Protein AF-0000000084805169 (afdb_homodimer)

Organism: Rhodopseudomonas palustris (strain HaA2) (NCBI:txid316058)

Radius of gyration: 18.38 Å; Cα contacts (8 Å, |Δi|>4): 508; chains: 2; bounding box: 45×50×47 Å

Sequence (270 aa):
MLTRVFPFLDPGMITHEFSERLNSLARDCALLEHDLSFVESRLWTAPTLDLYVPLLTPLGLHLVGQVTHHPLLGSRKIVTSQLWWADPEGRWARTLSRFYLLGRPADPDGREHITSTSLFTYDDRDLDGWPGDYDMLTRVFPFLDPGMITHEFSERLNSLARDCALLEHDLSFVESRLWTAPTLDLYVPLLTPLGLHLVGQVTHHPLLGSRKIVTSQLWWADPEGRWARTLSRFYLLGRPADPDGREHITSTSLFTYDDRDLDGWPGDYD

Structure (mmCIF, N/CA/C/O backbone):
data_AF-0000000084805169-model_v1
#
loop_
_entity.id
_entity.type
_entity.pdbx_description
1 polymer 'Nuclear transport factor 2 family protein'
#
loop_
_atom_site.group_PDB
_atom_site.id
_atom_site.type_symbol
_atom_site.label_atom_id
_atom_site.label_alt_id
_atom_site.label_comp_id
_atom_site.label_asym_id
_atom_site.label_entity_id
_atom_site.label_seq_id
_atom_site.pdbx_PDB_ins_code
_atom_site.Cartn_x
_atom_site.Cartn_y
_atom_site.Cartn_z
_atom_site.occupancy
_atom_site.B_iso_or_equiv
_atom_site.auth_seq_id
_atom_site.auth_comp_id
_atom_site.auth_asym_id
_atom_site.auth_atom_id
_atom_site.pdbx_PDB_model_num
ATOM 1 N N . MET A 1 1 ? -11.117 17.625 2.963 1 90.06 1 MET A N 1
ATOM 2 C CA . MET A 1 1 ? -10.312 16.703 3.76 1 90.06 1 MET A CA 1
ATOM 3 C C . MET A 1 1 ? -10.039 15.422 2.99 1 90.06 1 MET A C 1
ATOM 5 O O . MET A 1 1 ? -10.891 14.945 2.244 1 90.06 1 MET A O 1
ATOM 9 N N . LEU A 1 2 ? -8.898 14.914 3.119 1 92.94 2 LEU A N 1
ATOM 10 C CA . LEU A 1 2 ? -8.484 13.734 2.379 1 92.94 2 LEU A CA 1
ATOM 11 C C . LEU A 1 2 ? -9.438 12.57 2.623 1 92.94 2 LEU A C 1
ATOM 13 O O . LEU A 1 2 ? -9.789 11.844 1.691 1 92.94 2 LEU A O 1
ATOM 17 N N . THR A 1 3 ? -9.945 12.422 3.861 1 94.12 3 THR A N 1
ATOM 18 C CA . THR A 1 3 ? -10.75 11.266 4.223 1 94.12 3 THR A CA 1
ATOM 19 C C . THR A 1 3 ? -12.133 11.352 3.594 1 94.12 3 THR A C 1
ATOM 21 O O . THR A 1 3 ? -12.852 10.352 3.51 1 94.12 3 THR A O 1
ATOM 24 N N . ARG A 1 4 ? -12.562 12.5 3.223 1 91 4 ARG A N 1
ATOM 25 C CA . ARG A 1 4 ? -13.852 12.656 2.547 1 91 4 ARG A CA 1
ATOM 26 C C . ARG A 1 4 ? -13.781 12.125 1.117 1 91 4 ARG A C 1
ATOM 28 O O . ARG A 1 4 ? -14.742 11.531 0.621 1 91 4 ARG A O 1
ATOM 35 N N . VAL A 1 5 ? -12.633 12.336 0.467 1 88.44 5 VAL A N 1
ATOM 36 C CA . VAL A 1 5 ? -12.43 11.875 -0.902 1 88.44 5 VAL A CA 1
ATOM 37 C C . VAL A 1 5 ? -12.016 10.406 -0.895 1 88.44 5 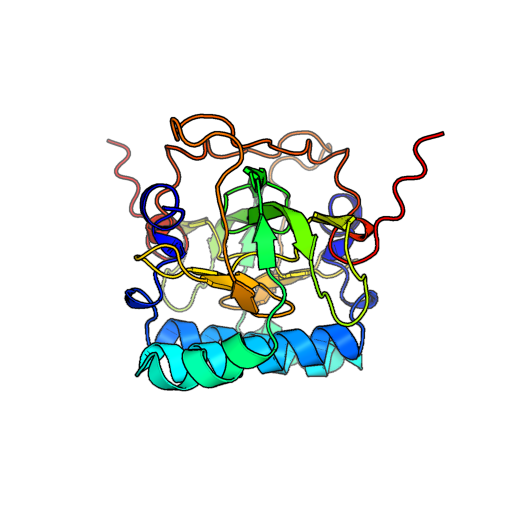VAL A C 1
ATOM 39 O O . VAL A 1 5 ? -12.438 9.625 -1.755 1 88.44 5 VAL A O 1
ATOM 42 N N . PHE A 1 6 ? -11.195 10.117 0.123 1 91.81 6 PHE A N 1
ATOM 43 C CA . PHE A 1 6 ? -10.656 8.773 0.264 1 91.81 6 PHE A CA 1
ATOM 44 C C . PHE A 1 6 ? -10.992 8.195 1.638 1 91.81 6 PHE A C 1
ATOM 46 O O . PHE A 1 6 ? -10.141 8.188 2.533 1 91.81 6 PHE A O 1
ATOM 53 N N . PRO A 1 7 ? -12.109 7.625 1.744 1 91.25 7 PRO A N 1
ATOM 54 C CA . PRO A 1 7 ? -12.562 7.188 3.066 1 91.25 7 PRO A CA 1
ATOM 55 C C . PRO A 1 7 ? -11.664 6.109 3.67 1 91.25 7 PRO A C 1
ATOM 57 O O . PRO A 1 7 ? -11.586 5.984 4.895 1 91.25 7 PRO A O 1
ATOM 60 N N . PHE A 1 8 ? -10.93 5.375 2.879 1 91.69 8 PHE A N 1
ATOM 61 C CA . PHE A 1 8 ? -10.094 4.293 3.385 1 91.69 8 PHE A CA 1
ATOM 62 C C . PHE A 1 8 ? -8.93 4.848 4.207 1 91.69 8 PHE A C 1
ATOM 64 O O . PHE A 1 8 ? -8.266 4.102 4.926 1 91.69 8 PHE A O 1
ATOM 71 N N . LEU A 1 9 ? -8.711 6.113 4.164 1 96.56 9 LEU A N 1
ATOM 72 C CA . LEU A 1 9 ? -7.621 6.727 4.918 1 96.56 9 LEU A CA 1
ATOM 73 C C . LEU A 1 9 ? -8.023 6.965 6.367 1 96.56 9 LEU A C 1
ATOM 75 O O . LEU A 1 9 ? -7.18 7.262 7.211 1 96.56 9 LEU A O 1
ATOM 79 N N . ASP A 1 10 ? -9.312 6.855 6.652 1 95.69 10 ASP A N 1
ATOM 80 C CA . ASP A 1 10 ? -9.812 7.121 7.996 1 95.69 10 ASP A CA 1
ATOM 81 C C . ASP A 1 10 ? -9.344 6.047 8.977 1 95.69 10 ASP A C 1
ATOM 83 O O . ASP A 1 10 ? -9.719 4.879 8.852 1 95.69 10 ASP A O 1
ATOM 87 N N . PRO A 1 11 ? -8.508 6.48 10.047 1 97.5 11 PRO A N 1
ATOM 88 C CA . PRO A 1 11 ? -8.055 5.473 11.008 1 97.5 11 PRO A CA 1
ATOM 89 C C . PRO A 1 11 ? -9.211 4.797 11.734 1 97.5 11 PRO A C 1
ATOM 91 O O . PRO A 1 11 ? -9.047 3.711 12.297 1 97.5 11 PRO A O 1
ATOM 94 N N . GLY A 1 12 ? -10.273 5.43 11.727 1 96.38 12 GLY A N 1
ATOM 95 C CA . GLY A 1 12 ? -11.445 4.844 12.359 1 96.38 12 GLY A CA 1
ATOM 96 C C . GLY A 1 12 ? -11.898 3.561 11.688 1 96.38 12 GLY A C 1
ATOM 97 O O . GLY A 1 12 ? -12.695 2.809 12.258 1 96.38 12 GLY A O 1
ATOM 98 N N . MET A 1 13 ? -11.43 3.275 10.555 1 94.38 13 MET A N 1
ATOM 99 C CA . MET A 1 13 ? -11.828 2.094 9.797 1 94.38 13 MET A CA 1
ATOM 100 C C . MET A 1 13 ? -10.883 0.928 10.07 1 94.38 13 MET A C 1
ATOM 102 O O . MET A 1 13 ? -11.086 -0.175 9.555 1 94.38 13 MET A O 1
ATOM 106 N N . ILE A 1 14 ? -9.828 1.151 10.844 1 96.06 14 ILE A N 1
ATOM 107 C CA . ILE A 1 14 ? -8.867 0.09 11.117 1 96.06 14 ILE A CA 1
ATOM 108 C C . ILE A 1 14 ? -9.531 -1.018 11.93 1 96.06 14 ILE A C 1
ATOM 110 O O . ILE A 1 14 ? -10.117 -0.757 12.977 1 96.06 14 ILE A O 1
ATOM 114 N N . THR A 1 15 ? -9.477 -2.24 11.367 1 95.06 15 THR A N 1
ATOM 115 C CA . THR A 1 15 ? -9.93 -3.422 12.094 1 95.06 15 THR A CA 1
ATOM 116 C C . THR A 1 15 ? -8.742 -4.199 12.648 1 95.06 15 THR A C 1
ATOM 118 O O . THR A 1 15 ? -7.609 -4.02 12.203 1 95.06 15 THR A O 1
ATOM 121 N N . HIS A 1 16 ? -9.039 -5.082 13.625 1 96.81 16 HIS A N 1
ATOM 122 C CA . HIS A 1 16 ? -7.992 -5.941 14.172 1 96.81 16 HIS A CA 1
ATOM 123 C C . HIS A 1 16 ? -7.406 -6.848 13.094 1 96.81 16 HIS A C 1
ATOM 125 O O . HIS A 1 16 ? -6.191 -7.039 13.039 1 96.81 16 HIS A O 1
ATOM 131 N N . GLU A 1 17 ? -8.219 -7.324 12.258 1 94.44 17 GLU A N 1
ATOM 132 C CA . GLU A 1 17 ? -7.773 -8.172 11.156 1 94.44 17 GLU A CA 1
ATOM 133 C C . GLU A 1 17 ? -6.805 -7.434 10.242 1 94.44 17 GLU A C 1
ATOM 135 O O . GLU A 1 17 ? -5.805 -8 9.797 1 94.44 17 GLU A O 1
ATOM 140 N N . PHE A 1 18 ? -7.152 -6.191 10.008 1 95.25 18 PHE A N 1
ATOM 141 C CA . PHE A 1 18 ? -6.285 -5.387 9.156 1 95.25 18 PHE A CA 1
ATOM 142 C C . PHE A 1 18 ? -4.914 -5.203 9.805 1 95.25 18 PHE A C 1
ATOM 144 O O . PHE A 1 18 ? -3.889 -5.363 9.141 1 95.25 18 PHE A O 1
ATOM 151 N N . SER A 1 19 ? -4.875 -4.867 11.078 1 96.75 19 SER A N 1
ATOM 152 C CA . SER A 1 19 ? -3.623 -4.711 11.805 1 96.75 19 SER A CA 1
ATOM 153 C C . SER A 1 19 ? -2.793 -5.988 11.766 1 96.75 19 SER A C 1
ATOM 155 O O . SER A 1 19 ? -1.572 -5.938 11.594 1 96.75 19 SER A O 1
ATOM 157 N N . GLU A 1 20 ? -3.459 -7.102 11.859 1 97.44 20 GLU A N 1
ATOM 158 C CA . GLU A 1 20 ? -2.764 -8.383 11.828 1 97.44 20 GLU A CA 1
ATOM 159 C C . GLU A 1 20 ? -2.184 -8.656 10.438 1 97.44 20 GLU A C 1
ATOM 161 O O . GLU A 1 20 ? -1.08 -9.195 10.32 1 97.44 20 GLU A O 1
ATOM 166 N N . ARG A 1 21 ? -2.936 -8.32 9.453 1 97.12 21 ARG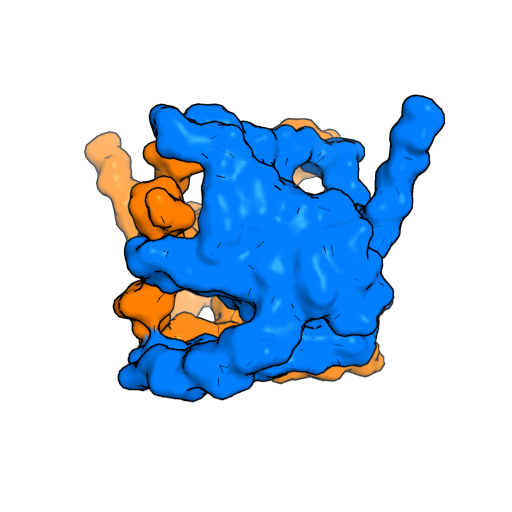 A N 1
ATOM 167 C CA . ARG A 1 21 ? -2.447 -8.508 8.094 1 97.12 21 ARG A CA 1
ATOM 168 C C . ARG A 1 21 ? -1.206 -7.656 7.836 1 97.12 21 ARG A C 1
ATOM 170 O O . ARG A 1 21 ? -0.256 -8.117 7.199 1 97.12 21 ARG A O 1
ATOM 177 N N . LEU A 1 22 ? -1.277 -6.422 8.266 1 98 22 LEU A N 1
ATOM 178 C CA . LEU A 1 22 ? -0.138 -5.531 8.07 1 98 22 LEU A CA 1
ATOM 179 C C . LEU A 1 22 ? 1.079 -6.031 8.844 1 98 22 LEU A C 1
ATOM 181 O O . LEU A 1 22 ? 2.207 -5.961 8.344 1 98 22 LEU A O 1
ATOM 185 N N . ASN A 1 23 ? 0.892 -6.523 10 1 98.44 23 ASN A N 1
ATOM 186 C CA . ASN A 1 23 ? 1.972 -7.121 10.781 1 98.44 23 ASN A CA 1
ATOM 187 C C . ASN A 1 23 ? 2.566 -8.336 10.078 1 98.44 23 ASN A C 1
ATOM 189 O O . ASN A 1 23 ? 3.787 -8.5 10.031 1 98.44 23 ASN A O 1
ATOM 193 N N . SER A 1 24 ? 1.692 -9.172 9.617 1 98.19 24 SER A N 1
ATOM 194 C CA . SER A 1 24 ? 2.133 -10.352 8.875 1 98.19 24 SER A CA 1
ATOM 195 C C . SER A 1 24 ? 2.928 -9.969 7.633 1 98.19 24 SER A C 1
ATOM 197 O O . SER A 1 24 ? 3.943 -10.586 7.32 1 98.19 24 SER A O 1
ATOM 199 N N . LEU A 1 25 ? 2.439 -8.93 6.973 1 98.56 25 LEU A N 1
ATOM 200 C CA . LEU A 1 25 ? 3.137 -8.438 5.793 1 98.56 25 LEU A CA 1
ATOM 201 C C . LEU A 1 25 ? 4.535 -7.941 6.156 1 98.56 25 LEU A C 1
ATOM 203 O O . LEU A 1 25 ? 5.5 -8.234 5.449 1 98.56 25 LEU A O 1
ATOM 207 N N . ALA A 1 26 ? 4.617 -7.199 7.227 1 98.62 26 ALA A N 1
ATOM 208 C CA . ALA A 1 26 ? 5.906 -6.676 7.668 1 98.62 26 ALA A CA 1
ATOM 209 C C . ALA A 1 26 ? 6.871 -7.809 8.008 1 98.62 26 ALA A C 1
ATOM 211 O O . ALA A 1 26 ? 8.062 -7.738 7.684 1 98.62 26 ALA A O 1
ATOM 212 N N . ARG A 1 27 ? 6.379 -8.836 8.641 1 97.94 27 ARG A N 1
ATOM 213 C CA . ARG A 1 27 ? 7.211 -9.992 8.969 1 97.94 27 ARG A CA 1
ATOM 214 C C . ARG A 1 27 ? 7.719 -10.68 7.707 1 97.94 27 ARG A C 1
ATOM 216 O O . ARG A 1 27 ? 8.898 -11.016 7.609 1 97.94 27 ARG A O 1
ATOM 223 N N . ASP A 1 28 ? 6.84 -10.898 6.809 1 98.44 28 ASP A N 1
ATOM 224 C CA . ASP A 1 28 ? 7.238 -11.555 5.566 1 98.44 28 ASP A CA 1
ATOM 225 C C . ASP A 1 28 ? 8.227 -10.695 4.785 1 98.44 28 ASP A C 1
ATOM 227 O O . ASP A 1 28 ? 9.117 -11.219 4.113 1 98.44 28 ASP A O 1
ATOM 231 N N . CYS A 1 29 ? 8.102 -9.367 4.836 1 98.38 29 CYS A N 1
ATOM 232 C CA . CYS A 1 29 ? 9.055 -8.469 4.188 1 98.38 29 CYS A CA 1
ATOM 233 C C . CYS A 1 29 ? 10.453 -8.648 4.758 1 98.38 29 CYS A C 1
ATOM 235 O O . CYS A 1 29 ? 11.43 -8.734 4.008 1 98.38 29 CYS A O 1
ATOM 237 N N . ALA A 1 30 ? 10.484 -8.711 6.055 1 97.75 30 ALA A N 1
ATOM 238 C CA . ALA A 1 30 ? 11.773 -8.898 6.715 1 97.75 30 ALA A CA 1
ATOM 239 C C . ALA A 1 30 ? 12.422 -10.211 6.297 1 97.75 30 ALA A C 1
ATOM 241 O O . ALA A 1 30 ? 13.641 -10.281 6.105 1 97.75 30 ALA A O 1
ATOM 242 N N . LEU A 1 31 ? 11.641 -11.234 6.125 1 97.81 31 LEU A N 1
ATOM 243 C CA . LEU A 1 31 ? 12.156 -12.523 5.688 1 97.81 31 LEU A CA 1
ATOM 244 C C . LEU A 1 31 ? 12.609 -12.469 4.234 1 97.81 31 LEU A C 1
ATOM 246 O O . LEU A 1 31 ? 13.688 -12.961 3.895 1 97.81 31 LEU A O 1
ATOM 250 N N . LEU A 1 32 ? 11.781 -11.828 3.385 1 98.12 32 LEU A N 1
ATOM 251 C CA . LEU A 1 32 ? 12.062 -11.742 1.955 1 98.12 32 LEU A CA 1
ATOM 252 C C . LEU A 1 32 ? 13.352 -10.961 1.699 1 98.12 32 LEU A C 1
ATOM 254 O O . LEU A 1 32 ? 14.039 -11.203 0.707 1 98.12 32 LEU A O 1
ATOM 258 N N . GLU A 1 33 ? 13.609 -9.984 2.611 1 95.5 33 GLU A N 1
ATOM 259 C CA . GLU A 1 33 ? 14.828 -9.195 2.512 1 95.5 33 GLU A CA 1
ATOM 260 C C . GLU A 1 33 ? 16.062 -10.086 2.479 1 95.5 33 GLU A C 1
ATOM 262 O O . GLU A 1 33 ? 17.062 -9.742 1.849 1 95.5 33 GLU A O 1
ATOM 267 N N . HIS A 1 34 ? 15.969 -11.328 3 1 94.31 34 HIS A N 1
ATOM 268 C CA . HIS A 1 34 ? 17.172 -12.148 3.176 1 94.31 34 HIS A CA 1
ATOM 269 C C . HIS A 1 34 ? 17.094 -13.422 2.34 1 94.31 34 HIS A C 1
ATOM 271 O O . HIS A 1 34 ? 18.109 -13.906 1.842 1 94.31 34 HIS A O 1
ATOM 277 N N . ASP A 1 35 ? 15.867 -13.93 2.32 1 92.06 35 ASP A N 1
ATOM 278 C CA . ASP A 1 35 ? 15.781 -15.18 1.571 1 92.06 35 ASP A CA 1
ATOM 279 C C . ASP A 1 35 ? 14.336 -15.508 1.209 1 92.06 35 ASP A C 1
ATOM 281 O O . ASP A 1 35 ? 13.406 -15.031 1.857 1 92.06 35 ASP A O 1
ATOM 285 N N . LEU A 1 36 ? 14.258 -16.406 0.18 1 94.69 36 LEU A N 1
ATOM 286 C CA . LEU A 1 36 ? 12.945 -16.766 -0.335 1 94.69 36 LEU A CA 1
ATOM 287 C C . LEU A 1 36 ? 12.555 -18.172 0.126 1 94.69 36 LEU A C 1
ATOM 289 O O . LEU A 1 36 ? 11.484 -18.672 -0.233 1 94.69 36 LEU A O 1
ATOM 293 N N . SER A 1 37 ? 13.297 -18.812 0.92 1 94.81 37 SER A N 1
ATOM 294 C CA . SER A 1 37 ? 13.109 -20.234 1.237 1 94.81 37 SER A CA 1
ATOM 295 C C . SER A 1 37 ? 11.789 -20.469 1.956 1 94.81 37 SER A C 1
ATOM 297 O O . SER A 1 37 ? 11.117 -21.469 1.722 1 94.81 37 SER A O 1
ATOM 299 N N . PHE A 1 38 ? 11.422 -19.469 2.785 1 97 38 PHE A N 1
ATOM 300 C CA . PHE A 1 38 ? 10.211 -19.672 3.576 1 97 38 PHE A CA 1
ATOM 301 C C . PHE A 1 38 ? 8.977 -19.656 2.688 1 97 38 PHE A C 1
ATOM 303 O O . PHE A 1 38 ? 7.906 -20.109 3.096 1 97 38 PHE A O 1
ATOM 310 N N . VAL A 1 39 ? 9.078 -19.109 1.509 1 98.06 39 VAL A N 1
ATOM 311 C CA . VAL A 1 39 ? 7.934 -18.906 0.623 1 98.06 39 VAL A CA 1
ATOM 312 C C . VAL A 1 39 ? 7.328 -20.266 0.25 1 98.06 39 VAL A C 1
ATOM 314 O O . VAL A 1 39 ? 6.105 -20.391 0.153 1 98.06 39 VAL A O 1
ATOM 317 N N . GLU A 1 40 ? 8.164 -21.25 0.086 1 96.62 40 GLU A N 1
ATOM 318 C CA . GLU A 1 40 ? 7.672 -22.578 -0.28 1 96.62 40 GLU A CA 1
ATOM 319 C C . GLU A 1 40 ? 6.66 -23.094 0.739 1 96.62 40 GLU A C 1
ATOM 321 O O . GLU A 1 40 ? 5.645 -23.688 0.369 1 96.62 40 GLU A O 1
ATOM 326 N N . SER A 1 41 ? 6.977 -22.906 1.989 1 96.62 41 SER A N 1
ATOM 327 C CA . SER A 1 41 ? 6.062 -23.328 3.041 1 96.62 41 SER A CA 1
ATOM 328 C C . SER A 1 41 ? 4.746 -22.562 2.973 1 96.62 41 SER A C 1
ATOM 330 O O . SER A 1 41 ? 3.678 -23.125 3.227 1 96.62 41 SER A O 1
ATOM 332 N N . ARG A 1 42 ? 4.781 -21.281 2.6 1 96.12 42 ARG A N 1
ATOM 333 C CA . ARG A 1 42 ? 3.578 -20.469 2.486 1 96.12 42 ARG A CA 1
ATOM 334 C C . ARG A 1 42 ? 2.734 -20.891 1.29 1 96.12 42 ARG A C 1
ATOM 336 O O . ARG A 1 42 ? 1.505 -20.828 1.333 1 96.12 42 ARG A O 1
ATOM 343 N N . LEU A 1 43 ? 3.398 -21.406 0.278 1 97.12 43 LEU A N 1
ATOM 344 C CA . LEU A 1 43 ? 2.723 -21.734 -0.972 1 97.12 43 LEU A CA 1
ATOM 345 C C . LEU A 1 43 ? 1.961 -23.047 -0.849 1 97.12 43 LEU A C 1
ATOM 347 O O . LEU A 1 43 ? 1.027 -23.297 -1.612 1 97.12 43 LEU A O 1
ATOM 351 N N . TRP A 1 44 ? 2.299 -23.828 0.143 1 94.88 44 TRP A N 1
ATOM 352 C CA . TRP A 1 44 ? 1.682 -25.141 0.325 1 94.88 44 TRP A CA 1
ATOM 353 C C . TRP A 1 44 ? 0.176 -25 0.526 1 94.88 44 TRP A C 1
ATOM 355 O O . TRP A 1 44 ? -0.595 -25.844 0.057 1 94.88 44 TRP A O 1
ATOM 365 N N . THR A 1 45 ? -0.281 -23.953 1.119 1 94.12 45 THR A N 1
ATOM 366 C CA . THR A 1 45 ? -1.705 -23.781 1.383 1 94.12 45 THR A CA 1
ATOM 367 C C . THR A 1 45 ? -2.254 -22.578 0.625 1 94.12 45 THR A C 1
ATOM 369 O O . THR A 1 45 ? -3.379 -22.141 0.875 1 94.12 45 THR A O 1
ATOM 372 N N . ALA A 1 46 ? -1.479 -22.031 -0.232 1 97.75 46 ALA A N 1
ATOM 373 C CA . ALA A 1 46 ? -1.889 -20.812 -0.933 1 97.75 46 ALA A CA 1
ATOM 374 C C . ALA A 1 46 ? -2.926 -21.125 -2.008 1 97.75 46 ALA A C 1
ATOM 376 O O . ALA A 1 46 ? -2.805 -22.109 -2.727 1 97.75 46 ALA A O 1
ATOM 377 N N . PRO A 1 47 ? -3.969 -20.344 -2.131 1 97.75 47 PRO A N 1
ATOM 378 C CA . PRO A 1 47 ? -4.883 -20.5 -3.268 1 97.75 47 PRO A CA 1
ATOM 379 C C . PRO A 1 47 ? -4.219 -20.172 -4.602 1 97.75 47 PRO A C 1
ATOM 381 O O . PRO A 1 47 ? -3.195 -19.484 -4.633 1 97.75 47 PRO A O 1
ATOM 384 N N . THR A 1 48 ? -4.785 -20.688 -5.676 1 98.25 48 THR A N 1
ATOM 385 C CA . THR A 1 48 ? -4.297 -20.406 -7.023 1 98.25 48 THR A CA 1
ATOM 386 C C . THR A 1 48 ? -5.137 -19.312 -7.684 1 98.25 48 THR A C 1
ATOM 388 O O . THR A 1 48 ? -6.367 -19.344 -7.617 1 98.25 48 THR A O 1
ATOM 391 N N . LEU A 1 49 ? -4.547 -18.344 -8.242 1 97.81 49 LEU A N 1
ATOM 392 C CA . LEU A 1 49 ? -5.215 -17.297 -9.008 1 97.81 49 LEU A CA 1
ATOM 393 C C . LEU A 1 49 ? -4.918 -17.438 -10.492 1 97.81 49 LEU A C 1
ATOM 395 O O . LEU A 1 49 ? -3.779 -17.25 -10.93 1 97.81 49 LEU A O 1
ATOM 399 N N . ASP A 1 50 ? -5.898 -17.75 -11.219 1 96.94 50 ASP A N 1
ATOM 400 C CA . ASP A 1 50 ? -5.773 -18 -12.648 1 96.94 50 ASP A CA 1
ATOM 401 C C . ASP A 1 50 ? -6.461 -16.922 -13.461 1 96.94 50 ASP A C 1
ATOM 403 O O . ASP A 1 50 ? -7.352 -16.219 -12.961 1 96.94 50 ASP A O 1
ATOM 407 N N . LEU A 1 51 ? -5.973 -16.672 -14.727 1 95.44 51 LEU A N 1
ATOM 408 C CA . LEU A 1 51 ? -6.543 -15.719 -15.672 1 95.44 51 LEU A CA 1
ATOM 409 C C . LEU A 1 51 ? -6.633 -14.32 -15.062 1 95.44 51 LEU A C 1
ATOM 411 O O . LEU A 1 51 ? -7.676 -13.672 -15.133 1 95.44 51 LEU A O 1
ATOM 415 N N . TYR A 1 52 ? -5.566 -13.953 -14.43 1 94.62 52 TYR A N 1
ATOM 416 C CA . TYR A 1 52 ? -5.57 -12.695 -13.688 1 94.62 52 TYR A CA 1
ATOM 417 C C . TYR A 1 52 ? -5.176 -11.531 -14.586 1 94.62 52 TYR A C 1
ATOM 419 O O . TYR A 1 52 ? -4.445 -11.711 -15.562 1 94.62 52 TYR A O 1
ATOM 427 N N . VAL A 1 53 ? -5.719 -10.312 -14.227 1 91.44 53 VAL A N 1
ATOM 428 C CA . VAL A 1 53 ? -5.328 -9.047 -14.828 1 91.44 53 VAL A CA 1
ATOM 429 C C . VAL A 1 53 ? -5.059 -8.016 -13.727 1 91.44 53 VAL A C 1
ATOM 431 O O . VAL A 1 53 ? -5.711 -8.023 -12.688 1 91.44 53 VAL A O 1
ATOM 434 N N . PRO A 1 54 ? -4.07 -7.105 -13.992 1 92.06 54 PRO A N 1
ATOM 435 C CA . PRO A 1 54 ? -3.836 -6.039 -13.008 1 92.06 54 PRO A CA 1
ATOM 436 C C . PRO A 1 54 ? -4.961 -5.012 -12.984 1 92.06 54 PRO A C 1
ATOM 438 O O . PRO A 1 54 ? -5.535 -4.684 -14.023 1 92.06 54 PRO A O 1
ATOM 441 N N . LEU A 1 55 ? -5.246 -4.57 -11.781 1 87.69 55 LEU A N 1
ATOM 442 C CA . LEU A 1 55 ? -6.215 -3.51 -11.531 1 87.69 55 LEU A CA 1
ATOM 443 C C . LEU A 1 55 ? -5.613 -2.426 -10.641 1 87.69 55 LEU A C 1
ATOM 445 O O . LEU A 1 55 ? -5.062 -2.723 -9.578 1 87.69 55 LEU A O 1
ATOM 449 N N . LEU A 1 56 ? -5.719 -1.213 -11.078 1 88.12 56 LEU A N 1
ATOM 450 C CA . LEU A 1 56 ? -5.223 -0.096 -10.281 1 88.12 56 LEU A CA 1
ATOM 451 C C . LEU A 1 56 ? -6.367 0.606 -9.555 1 88.12 56 LEU A C 1
ATOM 453 O O . LEU A 1 56 ? -7.375 0.954 -10.172 1 88.12 56 LEU A O 1
ATOM 457 N N . THR A 1 57 ? -6.172 0.762 -8.281 1 84.94 57 THR A N 1
ATOM 458 C CA . THR A 1 57 ? -7.074 1.545 -7.445 1 84.94 57 THR A CA 1
ATOM 459 C C . THR A 1 57 ? -6.293 2.51 -6.559 1 84.94 57 THR A C 1
ATOM 461 O O . THR A 1 57 ? -5.062 2.453 -6.504 1 84.94 57 THR A O 1
ATOM 464 N N . PRO A 1 58 ? -6.883 3.385 -5.859 1 87.25 58 PRO A N 1
ATOM 465 C CA . PRO A 1 58 ? -6.172 4.25 -4.918 1 87.25 58 PRO A CA 1
ATOM 466 C C . PRO A 1 58 ? -5.461 3.465 -3.818 1 87.25 58 PRO A C 1
ATOM 468 O O . PRO A 1 58 ? -4.512 3.967 -3.211 1 87.25 58 PRO A O 1
ATOM 471 N N . LEU A 1 59 ? -5.84 2.225 -3.633 1 90.94 59 LEU A N 1
ATOM 472 C CA . LEU A 1 59 ? -5.223 1.385 -2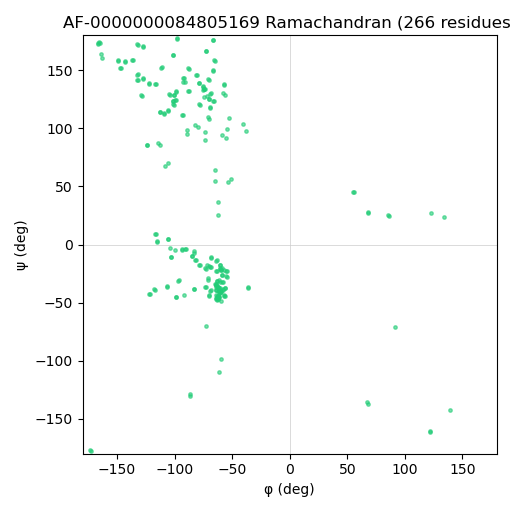.613 1 90.94 59 LEU A CA 1
ATOM 473 C C . LEU A 1 59 ? -3.955 0.724 -3.148 1 90.94 59 LEU A C 1
ATOM 475 O O . LEU A 1 59 ? -3.193 0.123 -2.387 1 90.94 59 LEU A O 1
ATOM 479 N N . GLY A 1 60 ? -3.783 0.871 -4.445 1 92.69 60 GLY A N 1
ATOM 480 C CA . GLY A 1 60 ? -2.619 0.259 -5.066 1 92.69 60 GLY A CA 1
ATOM 481 C C . GLY A 1 60 ? -2.977 -0.726 -6.164 1 92.69 60 GLY A C 1
ATOM 482 O O . GLY A 1 60 ? -4.059 -0.647 -6.746 1 92.69 60 GLY A O 1
ATOM 483 N N . LEU A 1 61 ? -2.033 -1.53 -6.441 1 93.19 61 LEU A N 1
ATOM 484 C CA . LEU A 1 61 ? -2.154 -2.539 -7.492 1 93.19 61 LEU A CA 1
ATOM 485 C C . LEU A 1 61 ? -2.771 -3.82 -6.941 1 93.19 61 LEU A C 1
ATOM 487 O O . LEU A 1 61 ? -2.379 -4.297 -5.875 1 93.19 61 LEU A O 1
ATOM 491 N N . HIS A 1 62 ? -3.75 -4.281 -7.699 1 93.88 62 HIS A N 1
ATOM 492 C CA . HIS A 1 62 ? -4.43 -5.535 -7.387 1 93.88 62 HIS A CA 1
ATOM 493 C C . HIS A 1 62 ? -4.434 -6.473 -8.586 1 93.88 62 HIS A C 1
ATOM 495 O O . HIS A 1 62 ? -4 -6.098 -9.68 1 93.88 62 HIS A O 1
ATOM 501 N N . LEU A 1 63 ? -4.852 -7.73 -8.328 1 93.56 63 LEU A N 1
ATOM 502 C CA . LEU A 1 63 ? -5.191 -8.633 -9.422 1 93.56 63 LEU A CA 1
ATOM 503 C C . LEU A 1 63 ? -6.668 -9.016 -9.367 1 93.56 63 LEU A C 1
ATOM 505 O O . LEU A 1 63 ? -7.227 -9.203 -8.289 1 93.56 63 LEU A O 1
ATOM 509 N N . VAL A 1 64 ? -7.25 -9.031 -10.523 1 92.06 64 VAL A N 1
ATOM 510 C CA . VAL A 1 64 ? -8.555 -9.656 -10.719 1 92.06 64 VAL A CA 1
ATOM 511 C C . VAL A 1 64 ? -8.391 -11 -11.43 1 92.06 64 VAL A C 1
ATOM 513 O O . VAL A 1 64 ? -7.691 -11.094 -12.438 1 92.06 64 VAL A O 1
ATOM 516 N N . GLY A 1 65 ? -9.016 -12.008 -10.812 1 94.06 65 GLY A N 1
ATOM 517 C CA . GLY A 1 65 ? -8.859 -13.312 -11.422 1 94.06 65 GLY A CA 1
ATOM 518 C C . GLY A 1 65 ? -9.727 -14.383 -10.781 1 94.06 65 GLY A C 1
ATOM 519 O O . GLY A 1 65 ? -10.547 -14.086 -9.914 1 94.06 65 GLY A O 1
ATOM 520 N N . GLN A 1 66 ? -9.523 -15.578 -11.32 1 96.44 66 GLN A N 1
ATOM 521 C CA . GLN A 1 66 ? -10.25 -16.734 -10.812 1 96.44 66 GLN A CA 1
ATOM 522 C C . GLN A 1 66 ? -9.438 -17.469 -9.742 1 96.44 66 GLN A C 1
ATOM 524 O O . GLN A 1 66 ? -8.414 -18.078 -10.039 1 96.44 66 GLN A O 1
ATOM 529 N N . VAL A 1 67 ? -9.977 -17.375 -8.484 1 96.44 67 VAL A N 1
ATOM 530 C CA . VAL A 1 67 ? -9.25 -18.047 -7.41 1 96.44 67 VAL A CA 1
ATOM 531 C C . VAL A 1 67 ? -9.789 -19.453 -7.219 1 96.44 67 VAL A C 1
ATOM 533 O O . VAL A 1 67 ? -10.984 -19.703 -7.398 1 96.44 67 VAL A O 1
ATOM 536 N N . THR A 1 68 ? -8.961 -20.391 -6.922 1 97.19 68 THR A N 1
ATOM 537 C CA . THR A 1 68 ? -9.359 -21.734 -6.531 1 97.19 68 THR A CA 1
ATOM 538 C C . THR A 1 68 ? -8.703 -22.141 -5.211 1 97.19 68 THR A C 1
ATOM 540 O O . THR A 1 68 ? -7.602 -21.688 -4.898 1 97.19 68 THR A O 1
ATOM 543 N N . HIS A 1 69 ? -9.516 -22.891 -4.375 1 93.06 69 HIS A N 1
ATOM 544 C CA . HIS A 1 69 ? -9.023 -23.422 -3.109 1 93.06 69 HIS A CA 1
ATOM 545 C C . HIS A 1 69 ? -8.75 -22.312 -2.111 1 93.06 69 HIS A C 1
ATOM 547 O O . HIS A 1 69 ? -7.785 -22.375 -1.35 1 93.06 69 HIS A O 1
ATOM 553 N N . HIS A 1 70 ? -9.469 -21.219 -2.275 1 89.25 70 HIS A N 1
ATOM 554 C CA . HIS A 1 70 ? -9.359 -20.172 -1.254 1 89.25 70 HIS A CA 1
ATOM 555 C C . HIS A 1 70 ? -9.984 -20.641 0.06 1 89.25 70 HIS A C 1
ATOM 557 O O . HIS A 1 70 ? -11.109 -21.141 0.073 1 89.25 70 HIS A O 1
ATOM 563 N N . PRO A 1 71 ? -9.281 -20.5 1.117 1 84.94 71 PRO A N 1
ATOM 564 C CA . PRO A 1 71 ? -9.742 -21.062 2.385 1 84.94 71 PRO A CA 1
ATOM 565 C C . PRO A 1 71 ? -11.109 -20.516 2.812 1 84.94 71 PRO A C 1
ATOM 567 O O . PRO A 1 71 ? -11.906 -21.234 3.41 1 84.94 71 PRO A O 1
ATOM 570 N N . LEU A 1 72 ? -11.328 -19.281 2.436 1 84.75 72 LEU A N 1
ATOM 571 C CA . LEU A 1 72 ? -12.547 -18.625 2.893 1 84.75 72 LEU A CA 1
ATOM 572 C C . LEU A 1 72 ? -13.555 -18.5 1.753 1 84.75 72 LEU A C 1
ATOM 574 O O . LEU A 1 72 ? -14.758 -18.656 1.961 1 84.75 72 LEU A O 1
ATOM 578 N N . LEU A 1 73 ? -13.062 -18.25 0.498 1 86.56 73 LEU A N 1
ATOM 579 C CA . LEU A 1 73 ? -13.938 -17.828 -0.59 1 86.56 73 LEU A CA 1
ATOM 580 C C . LEU A 1 73 ? -14.227 -18.984 -1.542 1 86.56 73 LEU A C 1
ATOM 582 O O . LEU A 1 73 ? -15.109 -18.891 -2.396 1 86.56 73 LEU A O 1
ATOM 586 N N . GLY A 1 74 ? -13.492 -20.078 -1.386 1 89.56 74 GLY A N 1
ATOM 587 C CA . GLY A 1 74 ? -13.625 -21.156 -2.348 1 89.56 74 GLY A CA 1
ATOM 588 C C . GLY A 1 74 ? -13.109 -20.797 -3.727 1 89.56 74 GLY A C 1
ATOM 589 O O . GLY A 1 74 ? -11.984 -20.312 -3.867 1 89.56 74 GLY A O 1
ATOM 590 N N . SER A 1 75 ? -13.914 -21.203 -4.777 1 90.81 75 SER A N 1
ATOM 591 C CA . SER A 1 75 ? -13.523 -20.922 -6.156 1 90.81 75 SER A CA 1
ATOM 592 C C . SER A 1 75 ? -14.461 -19.922 -6.812 1 90.81 75 SER A C 1
ATOM 594 O O . SER A 1 75 ? -15.656 -20.188 -6.969 1 90.81 75 SER A O 1
ATOM 596 N N . ARG A 1 76 ? -13.875 -18.781 -7.098 1 93.06 76 ARG A N 1
ATOM 597 C CA . ARG A 1 76 ? -14.664 -17.703 -7.691 1 93.06 76 ARG A CA 1
ATOM 598 C C . ARG A 1 76 ? -13.758 -16.609 -8.25 1 93.06 76 ARG A C 1
ATOM 600 O O . ARG A 1 76 ? -12.539 -16.656 -8.07 1 93.06 76 ARG A O 1
ATOM 607 N N . LYS A 1 77 ? -14.406 -15.695 -8.93 1 92.5 77 LYS A N 1
ATOM 608 C CA . LYS A 1 77 ? -13.688 -14.484 -9.328 1 92.5 77 LYS A CA 1
ATOM 609 C C . LYS A 1 77 ? -13.477 -13.555 -8.141 1 92.5 77 LYS A C 1
ATOM 611 O O . LYS A 1 77 ? -14.391 -13.336 -7.34 1 92.5 77 LYS A O 1
ATOM 616 N N . ILE A 1 78 ? -12.188 -13.055 -8.031 1 92.06 78 ILE A N 1
ATOM 617 C CA . ILE A 1 78 ? -11.922 -12.156 -6.918 1 92.06 78 ILE A CA 1
ATOM 618 C C . ILE A 1 78 ? -11.078 -10.977 -7.398 1 92.06 78 ILE A C 1
ATOM 620 O O . ILE A 1 78 ? -10.523 -11.008 -8.492 1 92.06 78 ILE A O 1
ATOM 624 N N . VAL A 1 79 ? -11.125 -9.922 -6.645 1 91.19 79 VAL A N 1
ATOM 625 C CA . VAL A 1 79 ? -10.086 -8.898 -6.609 1 91.19 79 VAL A CA 1
ATOM 626 C C . VAL A 1 79 ? -9.211 -9.086 -5.371 1 91.19 79 VAL A C 1
ATOM 628 O O . VAL A 1 79 ? -9.719 -9.133 -4.246 1 91.19 79 VAL A O 1
ATOM 631 N N . THR A 1 80 ? -7.984 -9.227 -5.555 1 93.88 80 THR A N 1
ATOM 632 C CA . THR A 1 80 ? -7.102 -9.438 -4.414 1 93.88 80 THR A CA 1
ATOM 633 C C . THR A 1 80 ? -6.934 -8.148 -3.615 1 93.88 80 THR A C 1
ATOM 635 O O . THR A 1 80 ? -7.277 -7.066 -4.094 1 93.88 80 THR A O 1
ATOM 638 N N . SER A 1 81 ? -6.387 -8.32 -2.406 1 94.94 81 SER A N 1
ATOM 639 C CA . SER A 1 81 ? -5.836 -7.16 -1.721 1 94.94 81 SER A CA 1
ATOM 640 C C . SER A 1 81 ? -4.609 -6.617 -2.449 1 94.94 81 SER A C 1
ATOM 642 O O . SER A 1 81 ? -4.207 -7.16 -3.48 1 94.94 81 SER A O 1
ATOM 644 N N . GLN A 1 82 ? -4.094 -5.559 -1.987 1 95.62 82 GLN A N 1
ATOM 645 C CA . GLN A 1 82 ? -2.977 -4.887 -2.645 1 95.62 82 GLN A CA 1
ATOM 646 C C . GLN A 1 82 ? -1.787 -5.832 -2.805 1 95.62 82 GLN A C 1
ATOM 648 O O . GLN A 1 82 ? -1.451 -6.574 -1.882 1 95.62 82 GLN A O 1
ATOM 653 N N . LEU A 1 83 ? -1.152 -5.766 -4.004 1 97.38 83 LEU A N 1
ATOM 654 C CA . LEU A 1 83 ? 0.066 -6.516 -4.281 1 97.38 83 LEU A CA 1
ATOM 655 C C . LEU A 1 83 ? 1.28 -5.832 -3.664 1 97.38 83 LEU A C 1
ATOM 657 O O . LEU A 1 83 ? 1.441 -4.613 -3.789 1 97.38 83 LEU A O 1
ATOM 661 N N . TRP A 1 84 ? 2.15 -6.668 -3.109 1 98.38 84 TRP A N 1
ATOM 662 C CA . TRP A 1 84 ? 3.367 -6.117 -2.523 1 98.38 84 TRP A CA 1
ATOM 663 C C . TRP A 1 84 ? 4.609 -6.723 -3.17 1 98.38 84 TRP A C 1
ATOM 665 O O . TRP A 1 84 ? 5.551 -6.004 -3.512 1 98.38 84 TRP A O 1
ATOM 675 N N . TRP A 1 85 ? 4.562 -8.055 -3.391 1 98.25 85 TRP A N 1
ATOM 676 C CA . TRP A 1 85 ? 5.688 -8.711 -4.051 1 98.25 85 TRP A CA 1
ATOM 677 C C . TRP A 1 85 ? 5.203 -9.82 -4.977 1 98.25 85 TRP A C 1
ATOM 679 O O . TRP A 1 85 ? 4.113 -10.367 -4.785 1 98.25 85 TRP A O 1
ATOM 689 N N . ALA A 1 86 ? 6.078 -10.086 -5.902 1 98.25 86 ALA A N 1
ATOM 690 C CA . ALA A 1 86 ? 5.809 -11.188 -6.828 1 98.25 86 ALA A CA 1
ATOM 691 C C . ALA A 1 86 ? 7.098 -11.883 -7.238 1 98.25 86 ALA A C 1
ATOM 693 O O . ALA A 1 86 ? 8.156 -11.258 -7.305 1 98.25 86 ALA A O 1
ATOM 694 N N . ASP A 1 87 ? 6.918 -13.109 -7.543 1 97.94 87 ASP A N 1
ATOM 695 C CA . ASP A 1 87 ? 8.031 -13.93 -8 1 97.94 87 ASP A CA 1
ATOM 696 C C . ASP A 1 87 ? 8.492 -13.508 -9.398 1 97.94 87 ASP A C 1
ATOM 698 O O . ASP A 1 87 ? 7.691 -13.484 -10.336 1 97.94 87 ASP A O 1
ATOM 702 N N . PRO A 1 88 ? 9.781 -13.195 -9.578 1 96 88 PRO A N 1
ATOM 703 C CA . PRO A 1 88 ? 10.266 -12.852 -10.914 1 96 88 PRO A CA 1
ATOM 704 C C . PRO A 1 88 ? 10.062 -13.977 -11.922 1 96 88 PRO A C 1
ATOM 706 O O . PRO A 1 88 ? 9.961 -13.727 -13.125 1 96 88 PRO A O 1
ATOM 709 N N . GLU A 1 89 ? 9.922 -15.172 -11.414 1 96 89 GLU A N 1
ATOM 710 C CA . GLU A 1 89 ? 9.695 -16.312 -12.297 1 96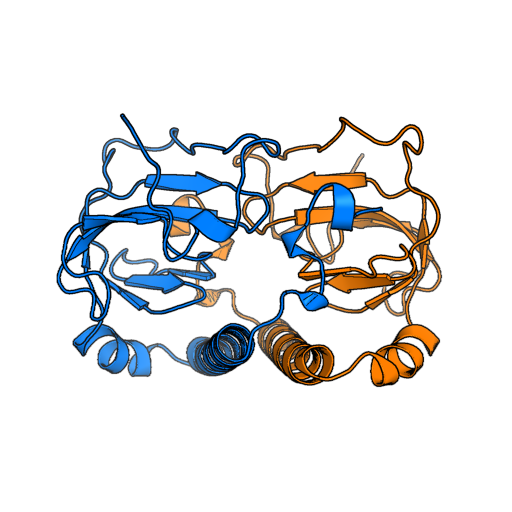 89 GLU A CA 1
ATOM 711 C C . GLU A 1 89 ? 8.211 -16.547 -12.531 1 96 89 GLU A C 1
ATOM 713 O O . GLU A 1 89 ? 7.824 -17.453 -13.258 1 96 89 GLU A O 1
ATOM 718 N N . GLY A 1 90 ? 7.414 -15.781 -11.883 1 96.75 90 GLY A N 1
ATOM 719 C CA . GLY A 1 90 ? 5.992 -15.766 -12.188 1 96.75 90 GLY A CA 1
ATOM 720 C C . GLY A 1 90 ? 5.215 -16.844 -11.445 1 96.75 90 GLY A C 1
ATOM 721 O O . GLY A 1 90 ? 4.094 -17.188 -11.836 1 96.75 90 GLY A O 1
ATOM 722 N N . ARG A 1 91 ? 5.703 -17.328 -10.305 1 97.62 91 ARG A N 1
ATOM 723 C CA . ARG A 1 91 ? 5.078 -18.453 -9.641 1 97.62 91 ARG A CA 1
ATOM 724 C C . ARG A 1 91 ? 4.129 -17.984 -8.539 1 97.62 91 ARG A C 1
ATOM 726 O O . ARG A 1 91 ? 3.182 -18.703 -8.188 1 97.62 91 ARG A O 1
ATOM 733 N N . TRP A 1 92 ? 4.426 -16.844 -7.91 1 98.62 92 TRP A N 1
ATOM 734 C CA . TRP A 1 92 ? 3.627 -16.438 -6.758 1 98.62 92 TRP A CA 1
ATOM 735 C C . TRP A 1 92 ? 3.561 -14.922 -6.645 1 98.62 92 TRP A C 1
ATOM 737 O O . TRP A 1 92 ? 4.344 -14.211 -7.277 1 98.62 92 TRP A O 1
ATOM 747 N N . ALA A 1 93 ? 2.58 -14.438 -5.961 1 98.69 93 ALA A N 1
ATOM 748 C CA . ALA A 1 93 ? 2.434 -13.055 -5.527 1 98.69 93 ALA A CA 1
ATOM 749 C C . ALA A 1 93 ? 2.053 -12.977 -4.051 1 98.69 93 ALA A C 1
ATOM 751 O O . ALA A 1 93 ? 1.307 -13.82 -3.553 1 98.69 93 ALA A O 1
ATOM 752 N N . ARG A 1 94 ? 2.613 -12.008 -3.375 1 98.75 94 ARG A N 1
ATOM 753 C CA . ARG A 1 94 ? 2.242 -11.688 -2 1 98.75 94 ARG A CA 1
ATOM 754 C C . ARG A 1 94 ? 1.411 -10.406 -1.942 1 98.75 94 ARG A C 1
ATOM 756 O O . ARG A 1 94 ? 1.886 -9.336 -2.32 1 98.75 94 ARG A O 1
ATOM 763 N N . THR A 1 95 ? 0.125 -10.578 -1.508 1 97.69 95 THR A N 1
ATOM 764 C CA . THR A 1 95 ? -0.759 -9.438 -1.299 1 97.69 95 THR A CA 1
ATOM 765 C C . THR A 1 95 ? -0.801 -9.047 0.176 1 97.69 95 THR A C 1
ATOM 767 O O . THR A 1 95 ? -0.122 -9.656 1.004 1 97.69 95 THR A O 1
ATOM 770 N N . LEU A 1 96 ? -1.526 -7.992 0.448 1 97.44 96 LEU A N 1
ATOM 771 C CA . LEU A 1 96 ? -1.695 -7.598 1.842 1 97.44 96 LEU A CA 1
ATOM 772 C C . LEU A 1 96 ? -2.244 -8.758 2.672 1 97.44 96 LEU A C 1
ATOM 774 O O . LEU A 1 96 ? -1.881 -8.914 3.838 1 97.44 96 LEU A O 1
ATOM 778 N N . SER A 1 97 ? -2.982 -9.656 2.074 1 95.5 97 SER A N 1
ATOM 779 C CA . SER A 1 97 ? -3.699 -10.672 2.84 1 95.5 97 SER A CA 1
ATOM 780 C C . SER A 1 97 ? -2.938 -11.992 2.857 1 95.5 97 SER A C 1
ATOM 782 O O . SER A 1 97 ? -2.873 -12.664 3.891 1 95.5 97 SER A O 1
ATOM 784 N N . ARG A 1 98 ? -2.422 -12.438 1.709 1 96.69 98 ARG A N 1
ATOM 785 C CA . ARG A 1 98 ? -1.826 -13.773 1.645 1 96.69 98 ARG A CA 1
ATOM 786 C C . ARG A 1 98 ? -0.986 -13.938 0.383 1 96.69 98 ARG A C 1
ATOM 788 O O . ARG A 1 98 ? -0.94 -13.031 -0.46 1 96.69 98 ARG A O 1
ATOM 795 N N . PHE A 1 99 ? -0.296 -15.109 0.332 1 98.19 99 PHE A N 1
ATOM 796 C CA . PHE A 1 99 ? 0.354 -15.547 -0.897 1 98.19 99 PHE A CA 1
ATOM 797 C C . PHE A 1 99 ? -0.652 -16.188 -1.841 1 98.19 99 PHE A C 1
ATOM 799 O O . PHE A 1 99 ? -1.571 -16.891 -1.398 1 98.19 99 PHE A O 1
ATOM 806 N N . TYR A 1 100 ? -0.441 -16 -3.09 1 98.25 100 TYR A N 1
ATOM 807 C CA . TYR A 1 100 ? -1.148 -16.719 -4.148 1 98.25 100 TYR A CA 1
ATOM 808 C C . TYR A 1 100 ? -0.173 -17.453 -5.051 1 98.25 100 TYR A C 1
ATOM 810 O O . TYR A 1 100 ? 0.897 -16.938 -5.379 1 98.25 100 TYR A O 1
ATOM 818 N N . LEU A 1 101 ? -0.545 -18.672 -5.43 1 98.5 101 LEU A N 1
ATOM 819 C CA . LEU A 1 101 ? 0.035 -19.266 -6.629 1 98.5 101 LEU A CA 1
ATOM 820 C C . LEU A 1 101 ? -0.546 -18.625 -7.887 1 98.5 101 LEU A C 1
ATOM 822 O O . LEU A 1 101 ? -1.761 -18.438 -7.984 1 98.5 101 LEU A O 1
ATOM 826 N N . LEU A 1 102 ? 0.353 -18.312 -8.781 1 97.75 102 LEU A N 1
ATOM 827 C CA . LEU A 1 102 ? -0.111 -17.672 -10.008 1 97.75 102 LEU A CA 1
ATOM 828 C C . LEU A 1 102 ? -0.229 -18.672 -11.141 1 97.75 102 LEU A C 1
ATOM 830 O O . LEU A 1 102 ? 0.723 -19.406 -11.43 1 97.75 102 LEU A O 1
ATOM 834 N N . GLY A 1 103 ? -1.427 -18.719 -11.703 1 96.75 103 GLY A N 1
ATOM 835 C CA . GLY A 1 103 ? -1.618 -19.469 -12.938 1 96.75 103 GLY A CA 1
ATOM 836 C C . GLY A 1 103 ? -1.307 -18.656 -14.18 1 96.75 103 GLY A C 1
ATOM 837 O O . GLY A 1 103 ? -0.25 -18.031 -14.273 1 96.75 103 GLY A O 1
ATOM 838 N N . ARG A 1 104 ? -2.248 -18.688 -15.125 1 94.31 104 ARG A N 1
ATOM 839 C CA . ARG A 1 104 ? -2.047 -17.969 -16.391 1 94.31 104 ARG A CA 1
ATOM 840 C C . ARG A 1 104 ? -2.594 -16.547 -16.297 1 94.31 104 ARG A C 1
ATOM 842 O O . ARG A 1 104 ? -3.654 -16.328 -15.719 1 94.31 104 ARG A O 1
ATOM 849 N N . PRO A 1 105 ? -1.875 -15.562 -16.875 1 93.62 105 PRO A N 1
ATOM 850 C CA . PRO A 1 105 ? -2.535 -14.266 -17.062 1 93.62 105 PRO A CA 1
ATOM 851 C C . PRO A 1 105 ? -3.678 -14.328 -18.078 1 93.62 105 PRO A C 1
ATOM 853 O O . PRO A 1 105 ? -3.695 -15.211 -18.938 1 93.62 105 PRO A O 1
ATOM 856 N N . ALA A 1 106 ? -4.664 -13.516 -17.922 1 90.19 106 ALA A N 1
ATOM 857 C CA . ALA A 1 106 ? -5.801 -13.508 -18.828 1 90.19 106 ALA A CA 1
ATOM 858 C C . ALA A 1 106 ? -5.363 -13.102 -20.234 1 90.19 106 ALA A C 1
ATOM 860 O O . ALA A 1 106 ? -5.918 -13.586 -21.234 1 90.19 106 ALA A O 1
ATOM 861 N N . ASP A 1 107 ? -4.543 -12.102 -20.359 1 75.5 107 ASP A N 1
ATOM 862 C CA . ASP A 1 107 ? -4.027 -11.711 -21.672 1 75.5 107 ASP A CA 1
ATOM 863 C C . ASP A 1 107 ? -2.521 -11.938 -21.766 1 75.5 107 ASP A C 1
ATOM 865 O O . ASP A 1 107 ? -1.731 -11.047 -21.453 1 75.5 107 ASP A O 1
ATOM 869 N N . PRO A 1 108 ? -2.152 -13.266 -22.188 1 59.69 108 PRO A N 1
ATOM 870 C CA . PRO A 1 108 ? -0.725 -13.594 -22.203 1 59.69 108 PRO A CA 1
ATOM 871 C C . PRO A 1 108 ? 0.08 -12.688 -23.125 1 59.69 108 PRO A C 1
ATOM 873 O O . PRO A 1 108 ? 1.284 -12.508 -22.938 1 59.69 108 PRO A O 1
ATOM 876 N N . ASP A 1 109 ? -0.637 -12.625 -24.453 1 52.78 109 ASP A N 1
ATOM 877 C CA . ASP A 1 109 ? 0.079 -11.875 -25.469 1 52.78 109 ASP A CA 1
ATOM 878 C C . ASP A 1 109 ? 0.253 -10.414 -25.062 1 52.78 109 ASP A C 1
ATOM 880 O O . ASP A 1 109 ? 1.007 -9.672 -25.688 1 52.78 109 ASP A O 1
ATOM 884 N N . GLY A 1 110 ? 0.434 -9.852 -24.203 1 48.25 110 GLY A N 1
ATOM 885 C CA . GLY A 1 110 ? 1.227 -8.781 -23.625 1 48.25 110 GLY A CA 1
ATOM 886 C C . GLY A 1 110 ? 0.416 -7.852 -22.734 1 48.25 110 GLY A C 1
ATOM 887 O O . GLY A 1 110 ? -0.755 -8.117 -22.469 1 48.25 110 GLY A O 1
ATOM 888 N N . ARG A 1 111 ? 0.683 -6.312 -22.719 1 42.75 111 ARG A N 1
ATOM 889 C CA . ARG A 1 111 ? 1.09 -5.137 -21.953 1 42.75 111 ARG A CA 1
ATOM 890 C C . ARG A 1 111 ? -0.118 -4.438 -21.344 1 42.75 111 ARG A C 1
ATOM 892 O O . ARG A 1 111 ? 0.034 -3.533 -20.516 1 42.75 111 ARG A O 1
ATOM 899 N N . GLU A 1 112 ? -1.181 -4.273 -22.062 1 47.81 112 GLU A N 1
ATOM 900 C CA . GLU A 1 112 ? -1.812 -2.961 -22.125 1 47.81 112 GLU A CA 1
ATOM 901 C C . GLU A 1 112 ? -3.018 -2.883 -21.203 1 47.81 112 GLU A C 1
ATOM 903 O O . GLU A 1 112 ? -3.668 -1.84 -21.094 1 47.81 112 GLU A O 1
ATOM 908 N N . HIS A 1 113 ? -3.35 -4.156 -20.547 1 54 113 HIS A N 1
ATOM 909 C CA . HIS A 1 113 ? -4.652 -3.752 -20.031 1 54 113 HIS A CA 1
ATOM 910 C C . HIS A 1 113 ? -4.609 -3.576 -18.516 1 54 113 HIS A C 1
ATOM 912 O O . HIS A 1 113 ? -4.551 -4.559 -17.766 1 54 113 HIS A O 1
ATOM 918 N N . ILE A 1 114 ? -3.922 -2.643 -18.109 1 61.97 114 ILE A N 1
ATOM 919 C CA . ILE A 1 114 ? -4.152 -2.203 -16.734 1 61.97 114 ILE A CA 1
ATOM 920 C C . ILE A 1 114 ? -5.512 -1.521 -16.625 1 61.97 114 ILE A C 1
ATOM 922 O O . ILE A 1 114 ? -5.785 -0.557 -17.344 1 61.97 114 ILE A O 1
ATOM 926 N N . THR A 1 115 ? -6.375 -2.162 -16.031 1 62.78 115 THR A N 1
ATOM 927 C CA . THR A 1 115 ? -7.652 -1.512 -15.758 1 62.78 115 THR A CA 1
ATOM 928 C C . THR A 1 115 ? -7.535 -0.559 -14.57 1 62.78 115 THR A C 1
ATOM 930 O O . THR A 1 115 ? -6.738 -0.789 -13.656 1 62.78 115 THR A O 1
ATOM 933 N N . SER A 1 116 ? -7.793 0.648 -14.797 1 59.34 116 SER A N 1
ATOM 934 C CA . SER A 1 116 ? -7.805 1.6 -13.688 1 59.34 116 SER A CA 1
ATOM 935 C C . SER A 1 116 ? -9.227 1.898 -13.234 1 59.34 116 SER A C 1
ATOM 937 O O . SER A 1 116 ? -10.133 2.035 -14.055 1 59.34 116 SER A O 1
ATOM 939 N N . THR A 1 117 ? -9.492 1.591 -11.984 1 55.03 117 THR A N 1
ATOM 940 C CA . THR A 1 117 ? -10.773 2.037 -11.445 1 55.03 117 THR A CA 1
ATOM 941 C C . THR A 1 117 ? -10.773 3.547 -11.234 1 55.03 117 THR A C 1
ATOM 943 O O . THR A 1 117 ? -9.766 4.121 -10.82 1 55.03 117 THR A O 1
ATOM 946 N N . SER A 1 118 ? -11.859 4.062 -11.852 1 47.44 118 SER A N 1
ATOM 947 C CA . SER A 1 118 ? -12.023 5.488 -11.586 1 47.44 118 SER A CA 1
ATOM 948 C C . SER A 1 118 ? -12.102 5.758 -10.086 1 47.44 118 SER A C 1
ATOM 950 O O . SER A 1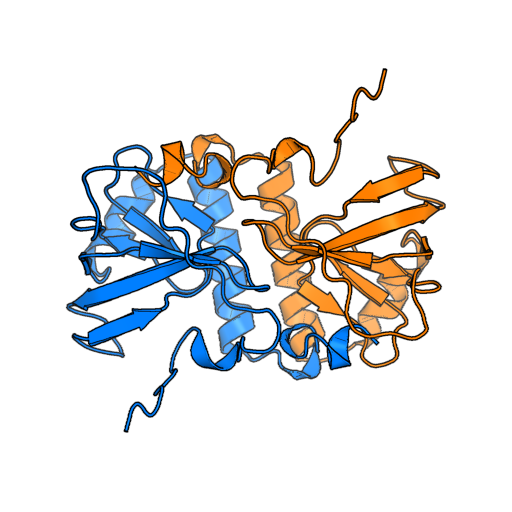 118 ? -12.633 4.945 -9.328 1 47.44 118 SER A O 1
ATOM 952 N N . LEU A 1 119 ? -11.344 6.648 -9.555 1 51.19 119 LEU A N 1
ATOM 953 C CA . LEU A 1 119 ? -11.289 7.109 -8.172 1 51.19 119 LEU A CA 1
ATOM 954 C C . LEU A 1 119 ? -12.68 7.145 -7.551 1 51.19 119 LEU A C 1
ATOM 956 O O . LEU A 1 119 ? -12.859 6.754 -6.395 1 51.19 119 LEU A O 1
ATOM 960 N N . PHE A 1 120 ? -13.672 7.52 -8.32 1 46.31 120 PHE A N 1
ATOM 961 C CA . PHE A 1 120 ? -15.023 7.727 -7.82 1 46.31 120 PHE A CA 1
ATOM 962 C C . PHE A 1 120 ? -15.781 6.41 -7.742 1 46.31 120 PHE A C 1
ATOM 964 O O . PHE A 1 120 ? -16.875 6.344 -7.164 1 46.31 120 PHE A O 1
ATOM 971 N N . THR A 1 121 ? -15.227 5.473 -8.18 1 43.75 121 THR A N 1
ATOM 972 C CA . THR A 1 121 ? -15.93 4.195 -8.195 1 43.75 121 THR A CA 1
ATOM 973 C C . THR A 1 121 ? -15.234 3.188 -7.281 1 43.75 121 THR A C 1
ATOM 975 O O . THR A 1 121 ? -15.695 2.053 -7.141 1 43.75 121 THR A O 1
ATOM 978 N N . TYR A 1 122 ? -14.25 3.697 -6.68 1 43.59 122 TYR A N 1
ATOM 979 C CA . TYR A 1 122 ? -13.523 2.664 -5.953 1 43.59 122 TYR A CA 1
ATOM 980 C C . TYR A 1 122 ? -14.078 2.492 -4.543 1 43.59 122 TYR A C 1
ATOM 982 O O . TYR A 1 122 ? -14.039 3.426 -3.738 1 43.59 122 TYR A O 1
ATOM 990 N N . ASP A 1 123 ? -14.969 1.557 -4.309 1 42.78 123 ASP A N 1
ATOM 991 C CA . ASP A 1 123 ? -15.344 1.105 -2.973 1 42.78 123 ASP A CA 1
ATOM 992 C C . ASP A 1 123 ? -14.312 0.13 -2.41 1 42.78 123 ASP A C 1
ATOM 994 O O . ASP A 1 123 ? -14.141 -0.972 -2.936 1 42.78 123 ASP A O 1
ATOM 998 N N . ASP A 1 124 ? -13.477 0.603 -1.562 1 43.12 124 ASP A N 1
ATOM 999 C CA . ASP A 1 124 ? -12.383 -0.201 -1.017 1 43.12 124 ASP A CA 1
ATOM 1000 C C . ASP A 1 124 ? -12.922 -1.445 -0.313 1 43.12 124 ASP A C 1
ATOM 1002 O O . ASP A 1 124 ? -12.148 -2.34 0.048 1 43.12 124 ASP A O 1
ATOM 1006 N N . ARG A 1 125 ? -14.25 -1.304 0.043 1 44.56 125 ARG A N 1
ATOM 1007 C CA . ARG A 1 125 ? -14.836 -2.492 0.649 1 44.56 125 ARG A CA 1
ATOM 1008 C C . ARG A 1 125 ? -14.75 -3.688 -0.293 1 44.56 125 ARG A C 1
ATOM 1010 O O . ARG A 1 125 ? -14.961 -4.828 0.122 1 44.56 125 ARG A O 1
ATOM 1017 N N . ASP A 1 126 ? -14.711 -3.301 -1.602 1 36.16 126 ASP A N 1
ATOM 1018 C CA . ASP A 1 126 ? -14.703 -4.355 -2.611 1 36.16 126 ASP A CA 1
ATOM 1019 C C . ASP A 1 126 ? -13.359 -5.078 -2.646 1 36.16 126 ASP A C 1
ATOM 1021 O O . ASP A 1 126 ? -13.195 -6.047 -3.389 1 36.16 126 ASP A O 1
ATOM 1025 N N . LEU A 1 127 ? -12.516 -4.547 -2.16 1 37.78 127 LEU A N 1
ATOM 1026 C CA . LEU A 1 127 ? -11.25 -5.27 -2.232 1 37.78 127 LEU A CA 1
ATOM 1027 C C . LEU A 1 127 ? -11.359 -6.637 -1.563 1 37.78 127 LEU A C 1
ATOM 1029 O O . LEU A 1 127 ? -11.172 -7.668 -2.213 1 37.78 127 LEU A O 1
ATOM 1033 N N . ASP A 1 128 ? -11.133 -7.094 -0.655 1 32.16 128 ASP A N 1
ATOM 1034 C CA . ASP A 1 128 ? -11.391 -8.391 -0.032 1 32.16 128 ASP A CA 1
ATOM 1035 C C . ASP A 1 128 ? -12.852 -8.508 0.412 1 32.16 128 ASP A C 1
ATOM 1037 O O . ASP A 1 128 ? -13.312 -7.73 1.246 1 32.16 128 ASP A O 1
ATOM 1041 N N . GLY A 1 129 ? -14.312 -8.945 -0.003 1 31.33 129 GLY A N 1
ATOM 1042 C CA . GLY A 1 129 ? -15.703 -9.359 -0.058 1 31.33 129 GLY A CA 1
ATOM 1043 C C . GLY A 1 129 ? -16.531 -8.562 -1.055 1 31.33 129 GLY A C 1
ATOM 1044 O O . GLY A 1 129 ? -17.75 -8.477 -0.931 1 31.33 129 GLY A O 1
ATOM 1045 N N . TRP A 1 130 ? -16.188 -7.91 -2.098 1 28.56 130 TRP A N 1
ATOM 1046 C CA . TRP A 1 130 ? -17.109 -7.27 -3.016 1 28.56 130 TRP A CA 1
ATOM 1047 C C . TRP A 1 130 ? -18.078 -8.289 -3.615 1 28.56 130 TRP A C 1
ATOM 1049 O O . TRP A 1 130 ? -17.656 -9.211 -4.32 1 28.56 130 TRP A O 1
ATOM 1059 N N . PRO A 1 131 ? -19.203 -8.43 -3.025 1 27.19 131 PRO A N 1
ATOM 1060 C CA . PRO A 1 131 ? -20.312 -8.906 -3.863 1 27.19 131 PRO A CA 1
ATOM 1061 C C . PRO A 1 131 ? -20.688 -7.918 -4.961 1 27.19 131 PRO A C 1
ATOM 1063 O O . PRO A 1 131 ? -21.094 -6.789 -4.672 1 27.19 131 PRO A O 1
ATOM 1066 N N . GLY A 1 132 ? -19.922 -7.402 -5.848 1 25.7 132 GLY A N 1
ATOM 1067 C CA . GLY A 1 132 ? -20.562 -6.648 -6.91 1 25.7 132 GLY A CA 1
ATOM 1068 C C . GLY A 1 132 ? -21.844 -7.305 -7.414 1 25.7 132 GLY A C 1
ATOM 1069 O O . GLY A 1 132 ? -21.859 -8.516 -7.645 1 25.7 132 GLY A O 1
ATOM 1070 N N . ASP A 1 133 ? -22.953 -6.758 -7.004 1 22.75 133 ASP A N 1
ATOM 1071 C CA . ASP A 1 133 ? -24.266 -7.023 -7.574 1 22.75 133 ASP A CA 1
ATOM 1072 C C . ASP A 1 133 ? -24.25 -6.852 -9.094 1 22.75 133 ASP A C 1
ATOM 1074 O O . ASP A 1 133 ? -24.125 -5.734 -9.594 1 22.75 133 ASP A O 1
ATOM 1078 N N . TYR A 1 134 ? -23.5 -7.438 -9.969 1 20.95 134 TYR A N 1
ATOM 1079 C CA . TYR A 1 134 ? -24.141 -7.5 -11.281 1 20.95 134 TYR A CA 1
ATOM 1080 C C . TYR A 1 134 ? -25.516 -8.156 -11.188 1 20.95 134 TYR A C 1
ATOM 1082 O O . TYR A 1 134 ? -25.656 -9.211 -10.57 1 20.95 134 TYR A O 1
ATOM 1090 N N . ASP A 1 135 ? -26.547 -7.34 -11.164 1 17.95 135 ASP A N 1
ATOM 1091 C CA . ASP A 1 135 ? -27.734 -7.812 -11.859 1 17.95 135 ASP A CA 1
ATOM 1092 C C . ASP A 1 135 ? -27.406 -8.25 -13.289 1 17.95 135 ASP A C 1
ATOM 1094 O O . ASP A 1 135 ? -26.594 -7.621 -13.961 1 17.95 135 ASP A O 1
ATOM 1098 N N . MET B 1 1 ? 5.496 -11.602 -17.047 1 90.12 1 MET B N 1
ATOM 1099 C CA . MET B 1 1 ? 5.633 -11.68 -15.602 1 90.12 1 MET B CA 1
ATOM 1100 C C . MET B 1 1 ? 5.309 -10.344 -14.945 1 90.12 1 MET B C 1
ATOM 1102 O O . MET B 1 1 ? 5.605 -9.289 -15.508 1 90.12 1 MET B O 1
ATOM 1106 N N . LEU B 1 2 ? 4.695 -10.391 -13.859 1 92.94 2 LEU B N 1
ATOM 1107 C CA . LEU B 1 2 ? 4.25 -9.18 -13.172 1 92.94 2 LEU B CA 1
ATOM 1108 C C . LEU B 1 2 ? 5.422 -8.242 -12.906 1 92.94 2 LEU B C 1
ATOM 1110 O O . LEU B 1 2 ? 5.301 -7.023 -13.078 1 92.94 2 LEU B O 1
ATOM 1114 N N . THR B 1 3 ? 6.602 -8.797 -12.57 1 94.19 3 THR B N 1
ATOM 1115 C CA . THR B 1 3 ? 7.734 -7.973 -12.156 1 94.19 3 THR B CA 1
ATOM 1116 C C . THR B 1 3 ? 8.344 -7.254 -13.359 1 94.19 3 THR B C 1
ATOM 1118 O O . THR B 1 3 ? 9.086 -6.285 -13.195 1 94.19 3 THR B O 1
ATOM 1121 N N . ARG B 1 4 ? 8.102 -7.723 -14.531 1 90.94 4 ARG B N 1
ATOM 1122 C CA . ARG B 1 4 ? 8.594 -7.039 -15.727 1 90.94 4 ARG B CA 1
ATOM 1123 C C . ARG B 1 4 ? 7.797 -5.762 -15.992 1 90.94 4 ARG B C 1
ATOM 1125 O O . ARG B 1 4 ? 8.359 -4.758 -16.422 1 90.94 4 ARG B O 1
ATOM 1132 N N . VAL B 1 5 ? 6.496 -5.805 -15.711 1 88.5 5 VAL B N 1
ATOM 1133 C CA . VAL B 1 5 ? 5.625 -4.652 -15.906 1 88.5 5 VAL B CA 1
ATOM 1134 C C . VAL B 1 5 ? 5.727 -3.719 -14.703 1 88.5 5 VAL B C 1
ATOM 1136 O O . VAL B 1 5 ? 5.719 -2.496 -14.852 1 88.5 5 VAL B O 1
ATOM 1139 N N . PHE B 1 6 ? 5.828 -4.395 -13.555 1 91.75 6 PHE B N 1
ATOM 1140 C CA . PHE B 1 6 ? 5.891 -3.668 -12.289 1 91.75 6 PHE B CA 1
ATOM 1141 C C . PHE B 1 6 ? 7.145 -4.047 -11.508 1 91.75 6 PHE B C 1
ATOM 1143 O O . PHE B 1 6 ? 7.078 -4.844 -10.57 1 91.75 6 PHE B O 1
ATOM 1150 N N . PRO B 1 7 ? 8.203 -3.404 -11.797 1 91.19 7 PRO B N 1
ATOM 1151 C CA . PRO B 1 7 ? 9.477 -3.816 -11.195 1 91.19 7 PRO B CA 1
ATOM 1152 C C . PRO B 1 7 ? 9.492 -3.676 -9.68 1 91.19 7 PRO B C 1
ATOM 1154 O O . PRO B 1 7 ? 10.219 -4.395 -8.992 1 91.19 7 PRO B O 1
ATOM 1157 N N . PHE B 1 8 ? 8.656 -2.838 -9.094 1 91.62 8 PHE B N 1
ATOM 1158 C CA . PHE B 1 8 ? 8.648 -2.621 -7.648 1 91.62 8 PHE B CA 1
ATOM 1159 C C . PHE B 1 8 ? 8.156 -3.861 -6.918 1 91.62 8 PHE B C 1
ATOM 1161 O O . PHE B 1 8 ? 8.312 -3.975 -5.699 1 91.62 8 PHE B O 1
ATOM 1168 N N . LEU B 1 9 ? 7.605 -4.805 -7.605 1 96.56 9 LEU B N 1
ATOM 1169 C CA . LEU B 1 9 ? 7.098 -6.023 -6.984 1 96.56 9 LEU B CA 1
ATOM 1170 C C . LEU B 1 9 ? 8.227 -7.012 -6.73 1 96.56 9 LEU B C 1
ATOM 1172 O O . LEU B 1 9 ? 8.047 -8 -6.016 1 96.56 9 LEU B O 1
ATOM 1176 N N . ASP B 1 10 ? 9.375 -6.766 -7.332 1 95.69 10 ASP B N 1
ATOM 1177 C CA . ASP B 1 10 ? 10.5 -7.688 -7.203 1 95.69 10 ASP B CA 1
ATOM 1178 C C . ASP B 1 10 ? 11.062 -7.676 -5.785 1 95.69 10 ASP B C 1
ATOM 1180 O O . ASP B 1 10 ? 11.57 -6.656 -5.32 1 95.69 10 ASP B O 1
ATOM 1184 N N . PRO B 1 11 ? 10.992 -8.914 -5.066 1 97.5 11 PRO B N 1
ATOM 1185 C CA . PRO B 1 11 ? 11.531 -8.938 -3.705 1 97.5 11 PRO B CA 1
ATOM 1186 C C . PRO B 1 11 ? 13.023 -8.602 -3.656 1 97.5 11 PRO B C 1
ATOM 1188 O O . PRO B 1 11 ? 13.539 -8.227 -2.6 1 97.5 11 PRO B O 1
ATOM 1191 N N . GLY B 1 12 ? 13.617 -8.742 -4.715 1 96.31 12 GLY B N 1
ATOM 1192 C CA . GLY B 1 12 ? 15.023 -8.406 -4.785 1 96.31 12 GLY B CA 1
ATOM 1193 C C . GLY B 1 12 ? 15.297 -6.934 -4.543 1 96.31 12 GLY B C 1
ATOM 1194 O O . GLY B 1 12 ? 16.438 -6.535 -4.301 1 96.31 12 GLY B O 1
ATOM 1195 N N . MET B 1 13 ? 14.328 -6.129 -4.582 1 94.19 13 MET B N 1
ATOM 1196 C CA . MET B 1 13 ? 14.469 -4.684 -4.41 1 94.19 13 MET B CA 1
ATOM 1197 C C . MET B 1 13 ? 14.258 -4.285 -2.953 1 94.19 13 MET B C 1
ATOM 1199 O O . MET B 1 13 ? 14.406 -3.113 -2.6 1 94.19 13 MET B O 1
ATOM 1203 N N . ILE B 1 14 ? 13.906 -5.25 -2.1 1 95.94 14 ILE B N 1
ATOM 1204 C CA . ILE B 1 14 ? 13.656 -4.93 -0.698 1 95.94 14 ILE B CA 1
ATOM 1205 C C . ILE B 1 14 ? 14.961 -4.48 -0.033 1 95.94 14 ILE B C 1
ATOM 1207 O O . ILE B 1 14 ? 15.969 -5.188 -0.086 1 95.94 14 ILE B O 1
ATOM 1211 N N . THR B 1 15 ? 14.906 -3.246 0.537 1 95.06 15 THR B N 1
ATOM 1212 C CA . THR B 1 15 ? 16.016 -2.748 1.346 1 95.06 15 THR B CA 1
ATOM 1213 C C . THR B 1 15 ? 15.703 -2.875 2.832 1 95.06 15 THR B C 1
ATOM 1215 O O . THR B 1 15 ? 14.539 -3.027 3.215 1 95.06 15 THR B O 1
ATOM 1218 N N . HIS B 1 16 ? 16.75 -2.789 3.652 1 96.81 16 HIS B N 1
ATOM 1219 C CA . HIS B 1 16 ? 16.562 -2.811 5.098 1 96.81 16 HIS B CA 1
ATOM 1220 C C . HIS B 1 16 ? 15.711 -1.632 5.559 1 96.81 16 HIS B C 1
ATOM 1222 O O . HIS B 1 16 ? 14.828 -1.789 6.406 1 96.81 16 HIS B O 1
ATOM 1228 N N . GLU B 1 17 ? 15.914 -0.53 4.992 1 94.31 17 GLU B N 1
ATOM 1229 C CA . GLU B 1 17 ? 15.141 0.664 5.316 1 94.31 17 GLU B CA 1
ATOM 1230 C C . GLU B 1 17 ? 13.656 0.456 5.027 1 94.31 17 GLU B C 1
ATOM 1232 O O . GLU B 1 17 ? 12.805 0.875 5.812 1 94.31 17 GLU B O 1
ATOM 1237 N N . PHE B 1 18 ? 13.43 -0.185 3.906 1 94.94 18 PHE B N 1
ATOM 1238 C CA . PHE B 1 18 ? 12.047 -0.452 3.541 1 94.94 18 PHE B CA 1
ATOM 1239 C C . PHE B 1 18 ? 11.383 -1.371 4.562 1 94.94 18 PHE B C 1
ATOM 1241 O O . PHE B 1 18 ? 10.266 -1.112 5 1 94.94 18 PHE B O 1
ATOM 1248 N N . SER B 1 19 ? 12.062 -2.434 4.941 1 96.81 19 SER B N 1
ATOM 1249 C CA . SER B 1 19 ? 11.547 -3.359 5.941 1 96.81 19 SER B CA 1
ATOM 1250 C C . SER B 1 19 ? 11.258 -2.646 7.258 1 96.81 19 SER B C 1
ATOM 1252 O O . SER B 1 19 ? 10.242 -2.91 7.906 1 96.81 19 SER B O 1
ATOM 1254 N N . GLU B 1 20 ? 12.117 -1.734 7.617 1 97.44 20 GLU B N 1
ATOM 1255 C CA . GLU B 1 20 ? 11.93 -0.984 8.859 1 97.44 20 GLU B CA 1
ATOM 1256 C C . GLU B 1 20 ? 10.727 -0.059 8.766 1 97.44 20 GLU B C 1
ATOM 1258 O O . GLU B 1 20 ? 9.984 0.1 9.734 1 97.44 20 GLU B O 1
ATOM 1263 N N . ARG B 1 21 ? 10.57 0.532 7.633 1 97.12 21 ARG B N 1
ATOM 1264 C CA . ARG B 1 21 ? 9.422 1.41 7.441 1 97.12 21 ARG B CA 1
ATOM 1265 C C . ARG B 1 21 ? 8.109 0.631 7.543 1 97.12 21 ARG B C 1
ATOM 1267 O O . ARG B 1 21 ? 7.145 1.107 8.141 1 97.12 21 ARG B O 1
ATOM 1274 N N . LEU B 1 22 ? 8.094 -0.51 6.898 1 98 22 LEU B N 1
ATOM 1275 C CA . LEU B 1 22 ? 6.887 -1.33 6.941 1 98 22 LEU B CA 1
ATOM 1276 C C . LEU B 1 22 ? 6.605 -1.808 8.367 1 98 22 LEU B C 1
ATOM 1278 O O . LEU B 1 22 ? 5.449 -1.847 8.789 1 98 22 LEU B O 1
ATOM 1282 N N . ASN B 1 23 ? 7.598 -2.146 9.086 1 98.5 23 ASN B N 1
ATOM 1283 C CA . ASN B 1 23 ? 7.449 -2.52 10.484 1 98.5 23 ASN B CA 1
ATOM 1284 C C . ASN B 1 23 ? 6.91 -1.361 11.32 1 98.5 23 ASN B C 1
ATOM 1286 O O . ASN B 1 23 ? 6.027 -1.552 12.164 1 98.5 23 ASN B O 1
ATOM 1290 N N . SER B 1 24 ? 7.492 -0.218 11.117 1 98.19 24 SER B N 1
ATOM 1291 C CA . SER B 1 24 ? 7.031 0.976 11.82 1 98.19 24 SER B CA 1
ATOM 1292 C C . SER B 1 24 ? 5.574 1.282 11.5 1 98.19 24 SER B C 1
ATOM 1294 O O . SER B 1 24 ? 4.801 1.651 12.383 1 98.19 24 SER B O 1
ATOM 1296 N N . LEU B 1 25 ? 5.242 1.094 10.234 1 98.56 25 LEU B N 1
ATOM 1297 C CA . LEU B 1 25 ? 3.863 1.309 9.812 1 98.56 25 LEU B CA 1
ATOM 1298 C C . LEU B 1 25 ? 2.92 0.341 10.516 1 98.56 25 LEU B C 1
ATOM 1300 O O . LEU B 1 25 ? 1.851 0.739 10.984 1 98.56 25 LEU B O 1
ATOM 1304 N N . ALA B 1 26 ? 3.318 -0.904 10.578 1 98.62 26 ALA B N 1
ATOM 1305 C CA . ALA B 1 26 ? 2.494 -1.914 11.234 1 98.62 26 ALA B CA 1
ATOM 1306 C C . ALA B 1 26 ? 2.307 -1.589 12.719 1 98.62 26 ALA B C 1
ATOM 1308 O O . ALA B 1 26 ? 1.211 -1.749 13.258 1 98.62 26 ALA B O 1
ATOM 1309 N N . ARG B 1 27 ? 3.352 -1.121 13.359 1 98 27 ARG B N 1
ATOM 1310 C CA . ARG B 1 27 ? 3.258 -0.739 14.766 1 98 27 ARG B CA 1
ATOM 1311 C C . ARG B 1 27 ? 2.297 0.43 14.953 1 98 27 ARG B C 1
ATOM 1313 O O . ARG B 1 27 ? 1.459 0.413 15.852 1 98 27 ARG B O 1
ATOM 1320 N N . ASP B 1 28 ? 2.438 1.407 14.141 1 98.44 28 ASP B N 1
ATOM 1321 C CA . ASP B 1 28 ? 1.559 2.566 14.25 1 98.44 28 ASP B CA 1
ATOM 1322 C C . ASP B 1 28 ? 0.109 2.188 13.953 1 98.44 28 ASP B C 1
ATOM 1324 O O . ASP B 1 28 ? -0.817 2.752 14.539 1 98.44 28 ASP B O 1
ATOM 1328 N N . CYS B 1 29 ? -0.134 1.235 13.047 1 98.38 29 CYS B N 1
ATOM 1329 C CA . CYS B 1 29 ? -1.48 0.748 12.766 1 98.38 29 CYS B CA 1
ATOM 1330 C C . CYS B 1 29 ? -2.107 0.129 14.008 1 98.38 29 CYS B C 1
ATOM 1332 O O . CYS B 1 29 ? -3.266 0.408 14.328 1 98.38 29 CYS B O 1
ATOM 1334 N N . ALA B 1 30 ? -1.304 -0.67 14.648 1 97.81 30 ALA B N 1
ATOM 1335 C CA . ALA B 1 30 ? -1.794 -1.316 15.867 1 97.81 30 ALA B CA 1
ATOM 1336 C C . ALA B 1 30 ? -2.172 -0.281 16.922 1 97.81 30 ALA B C 1
ATOM 1338 O O . ALA B 1 30 ? -3.168 -0.444 17.625 1 97.81 30 ALA B O 1
ATOM 1339 N N . LEU B 1 31 ? -1.421 0.776 17.016 1 97.88 31 LEU B N 1
ATOM 1340 C CA . LEU B 1 31 ? -1.717 1.84 17.969 1 97.88 31 LEU B CA 1
ATOM 1341 C C . LEU B 1 31 ? -2.969 2.607 17.562 1 97.88 31 LEU B C 1
ATOM 1343 O O . LEU B 1 31 ? -3.838 2.879 18.391 1 97.88 31 LEU B O 1
ATOM 1347 N N . LEU B 1 32 ? -3.064 2.924 16.25 1 98.12 32 LEU B N 1
ATOM 1348 C CA . LEU B 1 32 ? -4.18 3.705 15.727 1 98.12 32 LEU B CA 1
ATOM 1349 C C . LEU B 1 32 ? -5.496 2.957 15.906 1 98.12 32 LEU B C 1
ATOM 1351 O O . LEU B 1 32 ? -6.555 3.578 16.031 1 98.12 32 LEU B O 1
ATOM 1355 N N . GLU B 1 33 ? -5.379 1.598 15.852 1 95.5 33 GLU B N 1
ATOM 1356 C CA . GLU B 1 33 ? -6.555 0.756 16.047 1 95.5 33 GLU B CA 1
ATOM 1357 C C . GLU B 1 33 ? -7.242 1.075 17.375 1 95.5 33 GLU B C 1
ATOM 1359 O O . GLU B 1 33 ? -8.461 0.953 17.5 1 95.5 33 GLU B O 1
ATOM 1364 N N . HIS B 1 34 ? -6.508 1.658 18.359 1 94.31 34 HIS B N 1
ATOM 1365 C CA . HIS B 1 34 ? -7.047 1.807 19.703 1 94.31 34 HIS B CA 1
ATOM 1366 C C . HIS B 1 34 ? -7.18 3.277 20.078 1 94.31 34 HIS B C 1
ATOM 1368 O O . HIS B 1 34 ? -8.125 3.662 20.766 1 94.31 34 HIS B O 1
ATOM 1374 N N . ASP B 1 35 ? -6.152 4.012 19.641 1 92.19 35 ASP B N 1
ATOM 1375 C CA . ASP B 1 35 ? -6.254 5.418 20.016 1 92.19 35 ASP B CA 1
ATOM 1376 C C . ASP B 1 35 ? -5.305 6.277 19.188 1 92.19 35 ASP B C 1
ATOM 1378 O O . ASP B 1 35 ? -4.344 5.766 18.609 1 92.19 35 ASP B O 1
ATOM 1382 N N . LEU B 1 36 ? -5.617 7.594 19.25 1 94.69 36 LEU B N 1
ATOM 1383 C CA . LEU B 1 36 ? -4.859 8.547 18.438 1 94.69 36 LEU B CA 1
ATOM 1384 C C . LEU B 1 36 ? -3.904 9.359 19.312 1 94.69 36 LEU B C 1
ATOM 1386 O O . LEU B 1 36 ? -3.201 10.234 18.812 1 94.69 36 LEU B O 1
ATOM 1390 N N . SER B 1 37 ? -3.777 9.102 20.547 1 94.88 37 SER B N 1
ATOM 1391 C CA . SER B 1 37 ? -3.053 9.961 21.484 1 94.88 37 SER B CA 1
ATOM 1392 C C . SER B 1 37 ? -1.569 10.031 21.125 1 94.88 37 SER B C 1
ATOM 1394 O O . SER B 1 37 ? -0.945 11.086 21.25 1 94.88 37 SER B O 1
ATOM 1396 N N . PHE B 1 38 ? -1.051 8.875 20.656 1 97.06 38 PHE B N 1
ATOM 1397 C CA . PHE B 1 38 ? 0.382 8.836 20.391 1 97.06 38 PHE B CA 1
ATOM 1398 C C . PHE B 1 38 ? 0.738 9.727 19.219 1 97.06 38 PHE B C 1
ATOM 1400 O O . PHE B 1 38 ? 1.903 10.086 19.031 1 97.06 38 PHE B O 1
ATOM 1407 N N . VAL B 1 39 ? -0.225 10.07 18.391 1 98.06 39 VAL B N 1
ATOM 1408 C CA . VAL B 1 39 ? 0.013 10.805 17.156 1 98.06 39 VAL B CA 1
ATOM 1409 C C . VAL B 1 39 ? 0.601 12.18 17.484 1 98.06 39 VAL B C 1
ATOM 1411 O O . VAL B 1 39 ? 1.477 12.672 16.766 1 98.06 39 VAL B O 1
ATOM 1414 N N . GLU B 1 40 ? 0.157 12.773 18.562 1 96.62 40 GLU B N 1
ATOM 1415 C CA . GLU B 1 40 ? 0.658 14.086 18.953 1 96.62 40 GLU B CA 1
ATOM 1416 C C . GLU B 1 40 ? 2.176 14.078 19.109 1 96.62 40 GLU B C 1
ATOM 1418 O O . GLU B 1 40 ? 2.857 15.016 18.703 1 96.62 40 GLU B O 1
ATOM 1423 N N . SER B 1 41 ? 2.66 13.047 19.75 1 96.69 41 SER B N 1
ATOM 1424 C CA . SER B 1 41 ? 4.102 12.93 19.938 1 96.69 41 SER B CA 1
ATOM 1425 C C . SER B 1 41 ? 4.82 12.781 18.594 1 96.69 41 SER B C 1
ATOM 1427 O O . SER B 1 41 ? 5.914 13.312 18.406 1 96.69 41 SER B O 1
ATOM 1429 N N . ARG B 1 42 ? 4.203 12.102 17.625 1 96.12 42 ARG B N 1
ATOM 1430 C CA . ARG B 1 42 ? 4.793 11.914 16.312 1 96.12 42 ARG B CA 1
ATOM 1431 C C . ARG B 1 42 ? 4.797 13.227 15.523 1 96.12 42 ARG B C 1
ATOM 1433 O O . ARG B 1 42 ? 5.711 13.477 14.742 1 96.12 42 ARG B O 1
ATOM 1440 N N . LEU B 1 43 ? 3.826 14.047 15.797 1 97.12 43 LEU B N 1
ATOM 1441 C CA . LEU B 1 43 ? 3.645 15.273 15.031 1 97.12 43 LEU B CA 1
ATOM 1442 C C . LEU B 1 43 ? 4.645 16.344 15.461 1 97.12 43 LEU B C 1
ATOM 1444 O O . LEU B 1 43 ? 4.934 17.266 14.703 1 97.12 43 LEU B O 1
ATOM 1448 N N . TRP B 1 44 ? 5.23 16.156 16.625 1 94.88 44 TRP B N 1
ATOM 1449 C CA . TRP B 1 44 ? 6.156 17.156 17.172 1 94.88 44 TRP B CA 1
ATOM 1450 C C . TRP B 1 44 ? 7.355 17.344 16.25 1 94.88 44 TRP B C 1
ATOM 1452 O O . TRP B 1 44 ? 7.867 18.453 16.094 1 94.88 44 TRP B O 1
ATOM 1462 N N . THR B 1 45 ? 7.754 16.328 15.547 1 94.12 45 THR B N 1
ATOM 1463 C CA . THR B 1 45 ? 8.922 16.422 14.672 1 94.12 45 THR B CA 1
ATOM 1464 C C . THR B 1 45 ? 8.523 16.203 13.219 1 94.12 45 THR B C 1
ATOM 1466 O O . THR B 1 45 ? 9.391 16.031 12.352 1 94.12 45 THR B O 1
ATOM 1469 N N . ALA B 1 46 ? 7.27 16.156 12.953 1 97.69 46 ALA B N 1
ATOM 1470 C CA . ALA B 1 46 ? 6.805 15.852 11.602 1 97.69 46 ALA B CA 1
ATOM 1471 C C . ALA B 1 46 ? 6.992 17.047 10.672 1 97.69 46 ALA B C 1
ATOM 1473 O O . ALA B 1 46 ? 6.742 18.188 11.07 1 97.69 46 ALA B O 1
ATOM 1474 N N . PRO B 1 47 ? 7.473 16.859 9.477 1 97.75 47 PRO B N 1
ATOM 1475 C CA . PRO B 1 47 ? 7.484 17.953 8.492 1 97.75 47 PRO B CA 1
ATOM 1476 C C . PRO B 1 47 ? 6.082 18.391 8.094 1 97.75 47 PRO B C 1
ATOM 1478 O O . PRO B 1 47 ? 5.117 17.641 8.266 1 97.75 47 PRO B O 1
ATOM 1481 N N . THR B 1 48 ? 5.984 19.609 7.594 1 98.19 48 THR B N 1
ATOM 1482 C CA . THR B 1 48 ? 4.719 20.141 7.102 1 98.19 48 THR B CA 1
ATOM 1483 C C . THR B 1 48 ? 4.633 20.016 5.582 1 98.19 48 THR B C 1
ATOM 1485 O O . THR B 1 48 ? 5.594 20.328 4.871 1 98.19 48 THR B O 1
ATOM 1488 N N . LEU B 1 49 ? 3.582 19.531 5.062 1 97.81 49 LEU B N 1
ATOM 1489 C CA . LEU B 1 49 ? 3.312 19.453 3.629 1 97.81 49 LEU B CA 1
ATOM 1490 C C . LEU B 1 49 ? 2.215 20.438 3.227 1 97.81 49 LEU B C 1
ATOM 1492 O O . LEU B 1 49 ? 1.057 20.266 3.619 1 97.81 49 LEU B O 1
ATOM 1496 N N . ASP B 1 50 ? 2.572 21.391 2.508 1 96.88 50 ASP B N 1
ATOM 1497 C CA . ASP B 1 50 ? 1.664 22.469 2.1 1 96.88 50 ASP B CA 1
ATOM 1498 C C . ASP B 1 50 ? 1.374 22.391 0.603 1 96.88 50 ASP B C 1
ATOM 1500 O O . ASP B 1 50 ? 2.15 21.812 -0.16 1 96.88 50 ASP B O 1
ATOM 1504 N N . LEU B 1 51 ? 0.157 22.906 0.174 1 95.38 51 LEU B N 1
ATOM 1505 C CA . LEU B 1 51 ? -0.266 22.984 -1.22 1 95.38 51 LEU B CA 1
ATOM 1506 C C . LEU B 1 51 ? -0.202 21.609 -1.891 1 95.38 51 LEU B C 1
ATOM 1508 O O . LEU B 1 51 ? 0.349 21.484 -2.986 1 95.38 51 LEU B O 1
ATOM 1512 N N . TYR B 1 52 ? -0.702 20.656 -1.188 1 94.56 52 TYR B N 1
ATOM 1513 C CA . TYR B 1 52 ? -0.586 19.281 -1.663 1 94.56 52 TYR B CA 1
ATOM 1514 C C . TYR B 1 52 ? -1.754 18.922 -2.572 1 94.56 52 TYR B C 1
ATOM 1516 O O . TYR B 1 52 ? -2.846 19.484 -2.447 1 94.56 52 TYR B O 1
ATOM 1524 N N . VAL B 1 53 ? -1.464 17.953 -3.523 1 91.44 53 VAL B N 1
ATOM 1525 C CA . VAL B 1 53 ? -2.475 17.328 -4.367 1 91.44 53 VAL B CA 1
ATOM 1526 C C . VAL B 1 53 ? -2.279 15.812 -4.367 1 91.44 53 VAL B C 1
ATOM 1528 O O . VAL B 1 53 ? -1.147 15.328 -4.293 1 91.44 53 VAL B O 1
ATOM 1531 N N . PRO B 1 54 ? -3.418 15.055 -4.453 1 92.06 54 PRO B N 1
ATOM 1532 C CA . PRO B 1 54 ? -3.275 13.602 -4.555 1 92.06 54 PRO B CA 1
ATOM 1533 C C . PRO B 1 54 ? -2.707 13.156 -5.902 1 92.06 54 PRO B C 1
ATOM 1535 O O . PRO B 1 54 ? -3.016 13.758 -6.934 1 92.06 54 PRO B O 1
ATOM 1538 N N . LEU B 1 55 ? -1.873 12.156 -5.816 1 87.69 55 LEU B N 1
ATOM 1539 C CA . LEU B 1 55 ? -1.29 11.508 -6.98 1 87.69 55 LEU B CA 1
ATOM 1540 C C . LEU B 1 55 ? -1.482 9.992 -6.91 1 87.69 55 LEU B C 1
ATOM 1542 O O . LEU B 1 55 ? -1.158 9.367 -5.895 1 87.69 55 LEU B O 1
ATOM 1546 N N . LEU B 1 56 ? -2.01 9.43 -7.953 1 88.12 56 LEU B N 1
ATOM 1547 C CA . LEU B 1 56 ? -2.189 7.984 -8.008 1 88.12 56 LEU B CA 1
ATOM 1548 C C . LEU B 1 56 ? -1.09 7.332 -8.836 1 88.12 56 LEU B C 1
ATOM 1550 O O . LEU B 1 56 ? -0.808 7.77 -9.953 1 88.12 56 LEU B O 1
ATOM 1554 N N . THR B 1 57 ? -0.48 6.34 -8.242 1 84.94 57 THR B N 1
ATOM 1555 C CA . THR B 1 57 ? 0.49 5.492 -8.922 1 84.94 57 THR B CA 1
ATOM 1556 C C . THR B 1 57 ? 0.193 4.016 -8.664 1 84.94 57 THR B C 1
ATOM 1558 O O . THR B 1 57 ? -0.674 3.686 -7.852 1 84.94 57 THR B O 1
ATOM 1561 N N . PRO B 1 58 ? 0.813 3.113 -9.273 1 87.06 58 PRO B N 1
ATOM 1562 C CA . PRO B 1 58 ? 0.63 1.692 -8.969 1 87.06 58 PRO B CA 1
ATOM 1563 C C . PRO B 1 58 ? 0.994 1.346 -7.527 1 87.06 58 PRO B C 1
ATOM 1565 O O . PRO B 1 58 ? 0.528 0.334 -6.996 1 87.06 58 PRO B O 1
ATOM 1568 N N . LEU B 1 59 ? 1.729 2.211 -6.879 1 91 59 LEU B N 1
ATOM 1569 C CA . LEU B 1 59 ? 2.127 1.981 -5.492 1 91 59 LEU B CA 1
ATOM 1570 C C . LEU B 1 59 ? 1.039 2.449 -4.531 1 91 59 LEU B C 1
ATOM 1572 O O . LEU B 1 59 ? 1.106 2.174 -3.332 1 91 59 LEU B O 1
ATOM 1576 N N . GLY B 1 60 ? 0.079 3.133 -5.105 1 92.69 60 GLY B N 1
ATOM 1577 C CA . GLY B 1 60 ? -0.998 3.648 -4.277 1 92.69 60 GLY B CA 1
ATOM 1578 C C . GLY B 1 60 ? -1.144 5.156 -4.355 1 92.69 60 GLY B C 1
ATOM 1579 O O . GLY B 1 60 ? -0.725 5.773 -5.336 1 92.69 60 GLY B O 1
ATOM 1580 N N . LEU B 1 61 ? -1.784 5.664 -3.375 1 93.25 61 LEU B N 1
ATOM 1581 C CA . LEU B 1 61 ? -2.068 7.09 -3.275 1 93.25 61 LEU B CA 1
ATOM 1582 C C . LEU B 1 61 ? -0.925 7.824 -2.582 1 93.25 61 LEU B C 1
ATOM 1584 O O . LEU B 1 61 ? -0.43 7.371 -1.545 1 93.25 61 LEU B O 1
ATOM 1588 N N . HIS B 1 62 ? -0.544 8.914 -3.232 1 93.81 62 HIS B N 1
ATOM 1589 C CA . HIS B 1 62 ? 0.494 9.789 -2.705 1 93.81 62 HIS B CA 1
ATOM 1590 C C . HIS B 1 62 ? 0.015 11.242 -2.645 1 93.81 62 HIS B C 1
ATOM 1592 O O . HIS B 1 62 ? -1.083 11.555 -3.111 1 93.81 62 HIS B O 1
ATOM 1598 N N . LEU B 1 63 ? 0.837 12.078 -1.986 1 93.5 63 LEU B N 1
ATOM 1599 C CA . LEU B 1 63 ? 0.658 13.516 -2.107 1 93.5 63 LEU B CA 1
ATOM 1600 C C . LEU B 1 63 ? 1.88 14.164 -2.75 1 93.5 63 LEU B C 1
ATOM 1602 O O . LEU B 1 63 ? 3.014 13.75 -2.494 1 93.5 63 LEU B O 1
ATOM 1606 N N . VAL B 1 64 ? 1.605 15.078 -3.617 1 92.19 64 VAL B N 1
ATOM 1607 C CA . VAL B 1 64 ? 2.621 16 -4.113 1 92.19 64 VAL B CA 1
ATOM 1608 C C . VAL B 1 64 ? 2.43 17.375 -3.469 1 92.19 64 VAL B C 1
ATOM 1610 O O . VAL B 1 64 ? 1.313 17.906 -3.43 1 92.19 64 VAL B O 1
ATOM 1613 N N . GLY B 1 65 ? 3.543 17.875 -2.936 1 93.94 65 GLY B N 1
ATOM 1614 C CA . GLY B 1 65 ? 3.406 19.172 -2.275 1 93.94 65 GLY B CA 1
ATOM 1615 C C . GLY B 1 65 ? 4.734 19.75 -1.836 1 93.94 65 GLY B C 1
ATOM 1616 O O . GLY B 1 65 ? 5.793 19.203 -2.143 1 93.94 65 GLY B O 1
ATOM 1617 N N . GLN B 1 66 ? 4.57 20.906 -1.181 1 96.38 66 GLN B N 1
ATOM 1618 C CA . GLN B 1 66 ? 5.734 21.609 -0.652 1 96.38 66 GLN B CA 1
ATOM 1619 C C . GLN B 1 66 ? 6.004 21.203 0.798 1 96.38 66 GLN B C 1
ATOM 1621 O O . GLN B 1 66 ? 5.23 21.562 1.694 1 96.38 66 GLN B O 1
ATOM 1626 N N . VAL B 1 67 ? 7.148 20.469 0.979 1 96.38 67 VAL B N 1
ATOM 1627 C CA . VAL B 1 67 ? 7.465 20.062 2.34 1 96.38 67 VAL B CA 1
ATOM 1628 C C . VAL B 1 67 ? 8.367 21.094 3.004 1 96.38 67 VAL B C 1
ATOM 1630 O O . VAL B 1 67 ? 9.211 21.703 2.342 1 96.38 67 VAL B O 1
ATOM 1633 N N . THR B 1 68 ? 8.195 21.344 4.258 1 97.12 68 THR B N 1
ATOM 1634 C CA . THR B 1 68 ? 9.102 22.156 5.055 1 97.12 68 THR B CA 1
ATOM 1635 C C . THR B 1 68 ? 9.547 21.422 6.309 1 97.12 68 THR B C 1
ATOM 1637 O O . THR B 1 68 ? 8.805 20.578 6.84 1 97.12 68 THR B O 1
ATOM 1640 N N . HIS B 1 69 ? 10.859 21.641 6.68 1 92.75 69 HIS B N 1
ATOM 1641 C CA . HIS B 1 69 ? 11.422 21.078 7.898 1 92.75 69 HIS B CA 1
ATOM 1642 C C . HIS B 1 69 ? 11.531 19.562 7.797 1 92.75 69 HIS B C 1
ATOM 1644 O O . HIS B 1 69 ? 11.305 18.844 8.781 1 92.75 69 HIS B O 1
ATOM 1650 N N . HIS B 1 70 ? 11.672 19.078 6.574 1 88.88 70 HIS B N 1
ATOM 1651 C CA . HIS B 1 70 ? 11.945 17.656 6.434 1 88.88 70 HIS B CA 1
ATOM 1652 C C . HIS B 1 70 ? 13.344 17.312 6.934 1 88.88 70 HIS B C 1
ATOM 1654 O O . HIS B 1 70 ? 14.32 17.984 6.574 1 88.88 70 HIS B O 1
ATOM 1660 N N . PRO B 1 71 ? 13.438 16.344 7.762 1 84.62 71 PRO B N 1
ATOM 1661 C CA . PRO B 1 71 ? 14.719 16.062 8.414 1 84.62 71 PRO B CA 1
ATOM 1662 C C . PRO B 1 71 ? 15.836 15.773 7.414 1 84.62 71 PRO B C 1
ATOM 1664 O O . PRO B 1 71 ? 16.984 16.125 7.652 1 84.62 71 PRO B O 1
ATOM 1667 N N . LEU B 1 72 ? 15.438 15.188 6.32 1 84.38 72 LEU B N 1
ATOM 1668 C CA . LEU B 1 72 ? 16.438 14.766 5.352 1 84.38 72 LEU B CA 1
ATOM 1669 C C . LEU B 1 72 ? 16.438 15.68 4.129 1 84.38 72 LEU B C 1
ATOM 1671 O O . LEU B 1 72 ? 17.5 15.992 3.58 1 84.38 72 LEU B O 1
ATOM 1675 N N . LEU B 1 73 ? 15.234 16.172 3.701 1 86.31 73 LEU B N 1
ATOM 1676 C CA . LEU B 1 73 ? 15.086 16.797 2.395 1 86.31 73 LEU B CA 1
ATOM 1677 C C . LEU B 1 73 ? 15.016 18.328 2.531 1 86.31 73 LEU B C 1
ATOM 1679 O O . LEU B 1 73 ? 15.117 19.047 1.537 1 86.31 73 LEU B O 1
ATOM 1683 N N . GLY B 1 74 ? 14.875 18.812 3.764 1 89.31 74 GLY B N 1
ATOM 1684 C CA . GLY B 1 74 ? 14.672 20.234 3.943 1 89.31 74 GLY B CA 1
ATOM 1685 C C . GLY B 1 74 ? 13.336 20.719 3.404 1 89.31 74 GLY B C 1
ATOM 1686 O O . GLY B 1 74 ? 12.289 20.156 3.721 1 89.31 74 GLY B O 1
ATOM 1687 N N . SER B 1 75 ? 13.398 21.906 2.672 1 90.75 75 SER B N 1
ATOM 1688 C CA . SER B 1 75 ? 12.18 22.5 2.115 1 90.75 75 SER B CA 1
ATOM 1689 C C . SER B 1 75 ? 12.195 22.453 0.591 1 90.75 75 SER B C 1
ATOM 1691 O O . SER B 1 75 ? 13.055 23.062 -0.047 1 90.75 75 SER B O 1
ATOM 1693 N N . ARG B 1 76 ? 11.258 21.656 0.089 1 92.81 76 ARG B N 1
ATOM 1694 C CA . ARG B 1 76 ? 11.18 21.484 -1.357 1 92.81 76 ARG B CA 1
ATOM 1695 C C . ARG B 1 76 ? 9.867 20.812 -1.756 1 92.81 76 ARG B C 1
ATOM 1697 O O . ARG B 1 76 ? 9.094 20.406 -0.895 1 92.81 76 ARG B O 1
ATOM 1704 N N . LYS B 1 77 ? 9.688 20.766 -3.053 1 92.38 77 LYS B N 1
ATOM 1705 C CA . LYS B 1 77 ? 8.578 19.969 -3.57 1 92.38 77 LYS B CA 1
ATOM 1706 C C . LYS B 1 77 ? 8.898 18.484 -3.496 1 92.38 77 LYS B C 1
ATOM 1708 O O . LYS B 1 77 ? 10.008 18.062 -3.842 1 92.38 77 LYS B O 1
ATOM 1713 N N . ILE B 1 78 ? 7.875 17.703 -2.963 1 91.88 78 ILE B N 1
ATOM 1714 C CA . ILE B 1 78 ? 8.117 16.266 -2.871 1 91.88 78 ILE B CA 1
ATOM 1715 C C . ILE B 1 78 ? 6.883 15.5 -3.328 1 91.88 78 ILE B C 1
ATOM 1717 O O . ILE B 1 78 ? 5.801 16.078 -3.455 1 91.88 78 ILE B O 1
ATOM 1721 N N . VAL B 1 79 ? 7.094 14.273 -3.697 1 91.12 79 VAL B N 1
ATOM 1722 C CA . VAL B 1 79 ? 6.07 13.234 -3.697 1 91.12 79 VAL B CA 1
ATOM 1723 C C . VAL B 1 79 ? 6.246 12.336 -2.475 1 91.12 79 VAL B C 1
ATOM 1725 O O . VAL B 1 79 ? 7.328 11.789 -2.252 1 91.12 79 VAL B O 1
ATOM 1728 N N . THR B 1 80 ? 5.258 12.227 -1.709 1 93.88 80 THR B N 1
ATOM 1729 C CA . THR B 1 80 ? 5.375 11.398 -0.512 1 93.88 80 THR B CA 1
ATOM 1730 C C . THR B 1 80 ? 5.395 9.922 -0.875 1 93.88 80 THR B C 1
ATOM 1732 O O . THR B 1 80 ? 5.055 9.547 -2.002 1 93.88 80 THR B O 1
ATOM 1735 N N . SER B 1 81 ? 5.789 9.117 0.128 1 94.75 81 SER B N 1
ATOM 1736 C CA . SER B 1 81 ? 5.488 7.691 0.033 1 94.75 81 SER B CA 1
ATOM 1737 C C . SER B 1 81 ? 3.988 7.438 0.112 1 94.75 81 SER B C 1
ATOM 1739 O O . SER B 1 81 ? 3.199 8.375 0.245 1 94.75 81 SER B O 1
ATOM 1741 N N . GLN B 1 82 ? 3.6 6.234 -0.046 1 95.69 82 GLN B N 1
ATOM 1742 C CA . GLN B 1 82 ? 2.188 5.871 -0.084 1 95.69 82 GLN B CA 1
ATOM 1743 C C . GLN B 1 82 ? 1.47 6.32 1.187 1 95.69 82 GLN B C 1
ATOM 1745 O O . GLN B 1 82 ? 1.997 6.168 2.291 1 95.69 82 GLN B O 1
ATOM 1750 N N . LEU B 1 83 ? 0.234 6.875 0.99 1 97.38 83 LEU B N 1
ATOM 1751 C CA . LEU B 1 83 ? -0.626 7.258 2.105 1 97.38 83 LEU B CA 1
ATOM 1752 C C . LEU B 1 83 ? -1.325 6.035 2.693 1 97.38 83 LEU B C 1
ATOM 1754 O O . LEU B 1 83 ? -1.85 5.199 1.953 1 97.38 83 LEU B O 1
ATOM 1758 N N . TRP B 1 84 ? -1.393 6.031 4.023 1 98.31 84 TRP B N 1
ATOM 1759 C CA . TRP B 1 84 ? -2.078 4.926 4.688 1 98.31 84 TRP B CA 1
ATOM 1760 C C . TRP B 1 84 ? -3.229 5.438 5.547 1 98.31 84 TRP B C 1
ATOM 1762 O O . TRP B 1 84 ? -4.328 4.879 5.516 1 98.31 84 TRP B O 1
ATOM 1772 N N . TRP B 1 85 ? -2.969 6.547 6.277 1 98.31 85 TRP B N 1
ATOM 1773 C CA . TRP B 1 85 ? -4.027 7.133 7.094 1 98.31 85 TRP B CA 1
ATOM 1774 C C . TRP B 1 85 ? -3.943 8.656 7.086 1 98.31 85 TRP B C 1
ATOM 1776 O O . TRP B 1 85 ? -2.875 9.219 6.844 1 98.31 85 TRP B O 1
ATOM 1786 N N . ALA B 1 86 ? -5.082 9.203 7.395 1 98.25 86 ALA B N 1
ATOM 1787 C CA . ALA B 1 86 ? -5.156 10.656 7.512 1 98.25 86 ALA B CA 1
ATOM 1788 C C . ALA B 1 86 ? -6.168 11.07 8.578 1 98.25 86 ALA B C 1
ATOM 1790 O O . ALA B 1 86 ? -7.16 10.375 8.805 1 98.25 86 ALA B O 1
ATOM 1791 N N . ASP B 1 87 ? -5.887 12.188 9.109 1 97.94 87 ASP B N 1
ATOM 1792 C CA . ASP B 1 87 ? -6.766 12.773 10.125 1 97.94 87 ASP B CA 1
ATOM 1793 C C . ASP B 1 87 ? -8.086 13.234 9.508 1 97.94 87 ASP B C 1
ATOM 1795 O O . ASP B 1 87 ? -8.086 14.031 8.562 1 97.94 87 ASP B O 1
ATOM 1799 N N . PRO B 1 88 ? -9.227 12.781 10.023 1 96 88 PRO B N 1
ATOM 1800 C CA . PRO B 1 88 ? -10.508 13.258 9.5 1 96 88 PRO B CA 1
ATOM 1801 C C . PRO B 1 88 ? -10.672 14.766 9.633 1 96 88 PRO B C 1
ATOM 1803 O O . PRO B 1 88 ? -11.422 15.383 8.875 1 96 88 PRO B O 1
ATOM 1806 N N . GLU B 1 89 ? -9.914 15.328 10.547 1 96.06 89 GLU B N 1
ATOM 1807 C CA . GLU B 1 89 ? -9.984 16.781 10.742 1 96.06 89 GLU B CA 1
ATOM 1808 C C . GLU B 1 89 ? -8.969 17.5 9.859 1 96.06 89 GLU B C 1
ATOM 1810 O O . GLU B 1 89 ? -8.883 18.719 9.875 1 96.06 89 GLU B O 1
ATOM 1815 N N . GLY B 1 90 ? -8.18 16.766 9.164 1 96.81 90 GLY B N 1
ATOM 1816 C CA . GLY B 1 90 ? -7.324 17.328 8.141 1 96.81 90 GLY B CA 1
ATOM 1817 C C . GLY B 1 90 ? -6 17.844 8.68 1 96.81 90 GLY B C 1
ATOM 1818 O O . GLY B 1 90 ? -5.328 18.641 8.031 1 96.81 90 GLY B O 1
ATOM 1819 N N . ARG B 1 91 ? -5.531 17.312 9.805 1 97.62 91 ARG B N 1
ATOM 1820 C CA . ARG B 1 91 ? -4.344 17.875 10.445 1 97.62 91 ARG B CA 1
ATOM 1821 C C . ARG B 1 91 ? -3.094 17.094 10.055 1 97.62 91 ARG B C 1
ATOM 1823 O O . ARG B 1 91 ? -1.983 17.625 10.086 1 97.62 91 ARG B O 1
ATOM 1830 N N . TRP B 1 92 ? -3.242 15.773 9.797 1 98.62 92 TRP B N 1
ATOM 1831 C CA . TRP B 1 92 ? -2.053 14.961 9.562 1 98.62 92 TRP B CA 1
ATOM 1832 C C . TRP B 1 92 ? -2.354 13.82 8.594 1 98.62 92 TRP B C 1
ATOM 1834 O O . TRP B 1 92 ? -3.518 13.508 8.344 1 98.62 92 TRP B O 1
ATOM 1844 N N . ALA B 1 93 ? -1.346 13.312 7.98 1 98.69 93 ALA B N 1
ATOM 1845 C CA . ALA B 1 93 ? -1.348 12.078 7.195 1 98.69 93 ALA B CA 1
ATOM 1846 C C . ALA B 1 93 ? -0.176 11.18 7.582 1 98.69 93 ALA B C 1
ATOM 1848 O O . ALA B 1 93 ? 0.915 11.672 7.883 1 98.69 93 ALA B O 1
ATOM 1849 N N . ARG B 1 94 ? -0.439 9.906 7.613 1 98.69 94 ARG B N 1
ATOM 1850 C CA . ARG B 1 94 ? 0.597 8.891 7.801 1 98.69 94 ARG B CA 1
ATOM 1851 C C . ARG B 1 94 ? 0.896 8.164 6.492 1 98.69 94 ARG B C 1
ATOM 1853 O O . ARG B 1 94 ? 0.018 7.516 5.926 1 98.69 94 ARG B O 1
ATOM 1860 N N . THR B 1 95 ? 2.16 8.352 6.004 1 97.62 95 THR B N 1
ATOM 1861 C CA . THR B 1 95 ? 2.631 7.645 4.816 1 97.62 95 THR B CA 1
ATOM 1862 C C . THR B 1 95 ? 3.459 6.426 5.207 1 97.62 95 THR B C 1
ATOM 1864 O O . THR B 1 95 ? 3.627 6.137 6.395 1 97.62 95 THR B O 1
ATOM 1867 N N . LEU B 1 96 ? 3.877 5.703 4.203 1 97.31 96 LEU B N 1
ATOM 1868 C CA . LEU B 1 96 ? 4.754 4.57 4.48 1 97.31 96 LEU B CA 1
ATOM 1869 C C . LEU B 1 96 ? 5.984 5.012 5.262 1 97.31 96 LEU B C 1
ATOM 1871 O O . LEU B 1 96 ? 6.48 4.277 6.121 1 97.31 96 LEU B O 1
ATOM 1875 N N . SER B 1 97 ? 6.41 6.246 5.129 1 95.44 97 SER B N 1
ATOM 1876 C CA . SER B 1 97 ? 7.688 6.676 5.691 1 95.44 97 SER B CA 1
ATOM 1877 C C . SER B 1 97 ? 7.492 7.398 7.02 1 95.44 97 SER B C 1
ATOM 1879 O O . SER B 1 97 ? 8.258 7.195 7.961 1 95.44 97 SER B O 1
ATOM 1881 N N . ARG B 1 98 ? 6.52 8.312 7.109 1 96.69 98 ARG B N 1
ATOM 1882 C CA . ARG B 1 98 ? 6.406 9.148 8.305 1 96.69 98 ARG B CA 1
ATOM 1883 C C . ARG B 1 98 ? 5.055 9.852 8.352 1 96.69 98 ARG B C 1
ATOM 1885 O O . ARG B 1 98 ? 4.254 9.734 7.422 1 96.69 98 ARG B O 1
ATOM 1892 N N . PHE B 1 99 ? 4.84 10.539 9.5 1 98.12 99 PHE B N 1
ATOM 1893 C CA . PHE B 1 99 ? 3.721 11.461 9.625 1 98.12 99 PHE B CA 1
ATOM 1894 C C . PHE B 1 99 ? 4.059 12.805 8.992 1 98.12 99 PHE B C 1
ATOM 1896 O O . PHE B 1 99 ? 5.199 13.266 9.07 1 98.12 99 PHE B O 1
ATOM 1903 N N . TYR B 1 100 ? 3.084 13.422 8.43 1 98.25 100 TYR B N 1
ATOM 1904 C CA . TYR B 1 100 ? 3.15 14.805 7.965 1 98.25 100 TYR B CA 1
ATOM 1905 C C . TYR B 1 100 ? 2.078 15.648 8.633 1 98.25 100 TYR B C 1
ATOM 1907 O O . TYR B 1 100 ? 0.943 15.203 8.82 1 98.25 100 TYR B O 1
ATOM 1915 N N . LEU B 1 101 ? 2.461 16.859 9.023 1 98.5 101 LEU B N 1
ATOM 1916 C CA . LEU B 1 101 ? 1.455 17.906 9.219 1 98.5 101 LEU B CA 1
ATOM 1917 C C . LEU B 1 101 ? 0.929 18.406 7.883 1 98.5 101 LEU B C 1
ATOM 1919 O O . LEU B 1 101 ? 1.709 18.672 6.965 1 98.5 101 LEU B O 1
ATOM 1923 N N . LEU B 1 102 ? -0.381 18.516 7.828 1 97.75 102 LEU B N 1
ATOM 1924 C CA . LEU B 1 102 ? -0.974 18.969 6.574 1 97.75 102 LEU B CA 1
ATOM 1925 C C . LEU B 1 102 ? -1.316 20.453 6.633 1 97.75 102 LEU B C 1
ATOM 1927 O O . LEU B 1 102 ? -2.002 20.891 7.559 1 97.75 102 LEU B O 1
ATOM 1931 N N . GLY B 1 103 ? -0.767 21.172 5.672 1 96.69 103 GLY B N 1
ATOM 1932 C CA . GLY B 1 103 ? -1.18 22.562 5.48 1 96.69 103 GLY B CA 1
ATOM 1933 C C . GLY B 1 103 ? -2.4 22.703 4.59 1 96.69 103 GLY B C 1
ATOM 1934 O O . GLY B 1 103 ? -3.408 22.016 4.797 1 96.69 103 GLY B O 1
ATOM 1935 N N . ARG B 1 104 ? -2.283 23.562 3.588 1 94.25 104 ARG B N 1
ATOM 1936 C CA . ARG B 1 104 ? -3.402 23.812 2.686 1 94.25 104 ARG B CA 1
ATOM 1937 C C . ARG B 1 104 ? -3.338 22.891 1.47 1 94.25 104 ARG B C 1
ATOM 1939 O O . ARG B 1 104 ? -2.258 22.641 0.935 1 94.25 104 ARG B O 1
ATOM 1946 N N . PRO B 1 105 ? -4.488 22.359 1.013 1 93.62 105 PRO B N 1
ATOM 1947 C CA . PRO B 1 105 ? -4.473 21.734 -0.314 1 93.62 105 PRO B CA 1
ATOM 1948 C C . PRO B 1 105 ? -4.238 22.734 -1.436 1 93.62 105 PRO B C 1
ATOM 1950 O O . PRO B 1 105 ? -4.508 23.938 -1.266 1 93.62 105 PRO B O 1
ATOM 1953 N N . ALA B 1 106 ? -3.615 22.328 -2.496 1 90.25 106 ALA B N 1
ATOM 1954 C CA . ALA B 1 106 ? -3.346 23.219 -3.617 1 90.25 106 ALA B CA 1
ATOM 1955 C C . ALA B 1 106 ? -4.645 23.719 -4.242 1 90.25 106 ALA B C 1
ATOM 1957 O O . ALA B 1 106 ? -4.711 24.859 -4.723 1 90.25 106 ALA B O 1
ATOM 1958 N N . ASP B 1 107 ? -5.578 22.828 -4.445 1 75.06 107 ASP B N 1
ATOM 1959 C CA . ASP B 1 107 ? -6.871 23.266 -4.969 1 75.06 107 ASP B CA 1
ATOM 1960 C C . ASP B 1 107 ? -7.973 23.094 -3.924 1 75.06 107 ASP B C 1
ATOM 1962 O O . ASP B 1 107 ? -8.602 22.031 -3.844 1 75.06 107 ASP B O 1
ATOM 1966 N N . PRO B 1 108 ? -8.102 24.172 -3.043 1 59.5 108 PRO B N 1
ATOM 1967 C CA . PRO B 1 108 ? -9.062 24.047 -1.944 1 59.5 108 PRO B CA 1
ATOM 1968 C C . PRO B 1 108 ? -10.477 23.75 -2.43 1 59.5 108 PRO B C 1
ATOM 1970 O O . PRO B 1 108 ? -11.289 23.188 -1.684 1 59.5 108 PRO B O 1
ATOM 1973 N N . ASP B 1 109 ? -10.797 24.562 -3.508 1 54.91 109 ASP B N 1
ATOM 1974 C CA . ASP B 1 109 ? -12.164 24.375 -3.98 1 54.91 109 ASP B CA 1
ATOM 1975 C C . ASP B 1 109 ? -12.383 22.953 -4.484 1 54.91 109 ASP B C 1
ATOM 1977 O O . ASP B 1 109 ? -13.508 22.578 -4.82 1 54.91 109 ASP B O 1
ATOM 1981 N N . GLY B 1 110 ? -11.562 21.953 -3.963 1 51.62 110 GLY B N 1
ATOM 1982 C CA . GLY B 1 110 ? -11.633 20.578 -3.477 1 51.62 110 GLY B CA 1
ATOM 1983 C C . GLY B 1 110 ? -11.383 19.547 -4.559 1 51.62 110 GLY B C 1
ATOM 1984 O O . GLY B 1 110 ? -10.797 18.5 -4.297 1 51.62 110 GLY B O 1
ATOM 1985 N N . ARG B 1 111 ? -12.398 19.266 -5.684 1 42.53 111 ARG B N 1
ATOM 1986 C CA . ARG B 1 111 ? -12.828 17.938 -6.09 1 42.53 111 ARG B CA 1
ATOM 1987 C C . ARG B 1 111 ? -11.719 17.203 -6.848 1 42.53 111 ARG B C 1
ATOM 1989 O O . ARG B 1 111 ? -11.469 16.031 -6.613 1 42.53 111 ARG B O 1
ATOM 1996 N N . GLU B 1 112 ? -11.375 17.609 -8.062 1 49.06 112 GLU B N 1
ATOM 1997 C CA . GLU B 1 112 ? -11.32 16.75 -9.25 1 49.06 112 GLU B CA 1
ATOM 1998 C C . GLU B 1 112 ? -9.883 16.391 -9.617 1 49.06 112 GLU B C 1
ATOM 2000 O O . GLU B 1 112 ? -9.641 15.672 -10.578 1 49.06 112 GLU B O 1
ATOM 2005 N N . HIS B 1 113 ? -8.844 17.016 -8.789 1 54.5 113 HIS B N 1
ATOM 2006 C CA . HIS B 1 113 ? -7.703 16.734 -9.648 1 54.5 113 HIS B CA 1
ATOM 2007 C C . HIS B 1 113 ? -6.84 15.617 -9.055 1 54.5 113 HIS B C 1
ATOM 2009 O O . HIS B 1 113 ? -6.156 15.82 -8.055 1 54.5 113 HIS B O 1
ATOM 2015 N N . ILE B 1 114 ? -7.309 14.492 -9.055 1 62.53 114 ILE B N 1
ATOM 2016 C CA . ILE B 1 114 ? -6.41 13.359 -8.859 1 62.53 114 ILE B CA 1
ATOM 2017 C C . ILE B 1 114 ? -5.535 13.188 -10.102 1 62.53 114 ILE B C 1
ATOM 2019 O O . ILE B 1 114 ? -6.043 13.039 -11.211 1 62.53 114 ILE B O 1
ATOM 2023 N N . THR B 1 115 ? -4.328 13.477 -9.969 1 64.06 115 THR B N 1
ATOM 2024 C CA . THR B 1 115 ? -3.402 13.188 -11.055 1 64.06 115 THR B CA 1
ATOM 2025 C C . THR B 1 115 ? -3.023 11.703 -11.062 1 64.06 115 THR B C 1
ATOM 2027 O O . THR B 1 115 ? -2.982 11.062 -10.016 1 64.06 115 THR B O 1
ATOM 2030 N N . SER B 1 116 ? -3.299 11.055 -12.117 1 60.53 116 SER B N 1
ATOM 2031 C CA . SER B 1 116 ? -2.881 9.664 -12.242 1 60.53 116 SER B CA 1
ATOM 2032 C C . SER B 1 116 ? -1.635 9.539 -13.109 1 60.53 116 SER B C 1
ATOM 2034 O O . SER B 1 116 ? -1.514 10.211 -14.133 1 60.53 116 SER B O 1
ATOM 2036 N N . THR B 1 117 ? -0.596 8.992 -12.523 1 56.41 117 THR B N 1
ATOM 2037 C CA . THR B 1 117 ? 0.554 8.672 -13.359 1 56.41 117 THR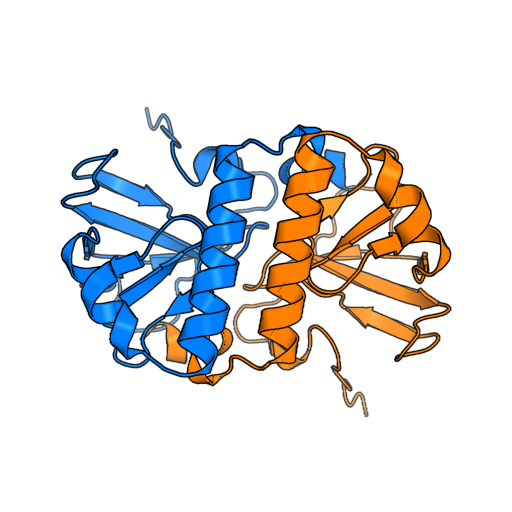 B CA 1
ATOM 2038 C C . THR B 1 117 ? 0.271 7.445 -14.219 1 56.41 117 THR B C 1
ATOM 2040 O O . THR B 1 117 ? -0.358 6.488 -13.766 1 56.41 117 THR B O 1
ATOM 2043 N N . SER B 1 118 ? 0.524 7.746 -15.5 1 49.12 118 SER B N 1
ATOM 2044 C CA . SER B 1 118 ? 0.426 6.586 -16.391 1 49.12 118 SER B CA 1
ATOM 2045 C C . SER B 1 118 ? 1.381 5.48 -15.953 1 49.12 118 SER B C 1
ATOM 2047 O O . SER B 1 118 ? 2.473 5.758 -15.445 1 49.12 118 SER B O 1
ATOM 2049 N N . LEU B 1 119 ? 0.931 4.281 -15.828 1 51.53 119 LEU B N 1
ATOM 2050 C CA . LEU B 1 119 ? 1.674 3.076 -15.484 1 51.53 119 LEU B CA 1
ATOM 2051 C C . LEU B 1 119 ? 3.064 3.096 -16.109 1 51.53 119 LEU B C 1
ATOM 2053 O O . LEU B 1 119 ? 4.043 2.717 -15.461 1 51.53 119 LEU B O 1
ATOM 2057 N N . PHE B 1 120 ? 3.17 3.619 -17.297 1 47 120 PHE B N 1
ATOM 2058 C CA . PHE B 1 120 ? 4.414 3.574 -18.062 1 47 120 PHE B CA 1
ATOM 2059 C C . PHE B 1 120 ? 5.348 4.707 -17.641 1 47 120 PHE B C 1
ATOM 2061 O O . PHE B 1 120 ? 6.527 4.711 -18 1 47 120 PHE B O 1
ATOM 2068 N N . THR B 1 121 ? 4.879 5.484 -16.891 1 44.44 121 THR B N 1
ATOM 2069 C CA . THR B 1 121 ? 5.699 6.629 -16.516 1 44.44 121 THR B CA 1
ATOM 2070 C C . THR B 1 121 ? 6.035 6.578 -15.023 1 44.44 121 THR B C 1
ATOM 2072 O O . THR B 1 121 ? 6.762 7.434 -14.516 1 44.44 121 THR B O 1
ATOM 2075 N N . TYR B 1 122 ? 5.559 5.535 -14.484 1 44.03 122 TYR B N 1
ATOM 2076 C CA . TYR B 1 122 ? 5.762 5.582 -13.039 1 44.03 122 TYR B CA 1
ATOM 2077 C C . TYR B 1 122 ? 7.102 4.969 -12.656 1 44.03 122 TYR B C 1
ATOM 2079 O O . TYR B 1 122 ? 7.34 3.781 -12.906 1 44.03 122 TYR B O 1
ATOM 2087 N N . ASP B 1 123 ? 8.133 5.746 -12.438 1 43.62 123 ASP B N 1
ATOM 2088 C CA . ASP B 1 123 ? 9.375 5.316 -11.797 1 43.62 123 ASP B CA 1
ATOM 2089 C C . ASP B 1 123 ? 9.234 5.34 -10.273 1 43.62 123 ASP B C 1
ATOM 2091 O O . ASP B 1 123 ? 9.07 6.406 -9.68 1 43.62 123 ASP B O 1
ATOM 2095 N N . ASP B 1 124 ? 9.055 4.203 -9.68 1 44.34 124 ASP B N 1
ATOM 2096 C CA . ASP B 1 124 ? 8.828 4.098 -8.242 1 44.34 124 ASP B CA 1
ATOM 2097 C C . ASP B 1 124 ? 9.969 4.73 -7.453 1 44.34 124 ASP B C 1
ATOM 2099 O O . ASP B 1 124 ? 9.867 4.93 -6.242 1 44.34 124 ASP B O 1
ATOM 2103 N N . ARG B 1 125 ? 11.109 4.793 -8.203 1 46.25 125 ARG B N 1
ATOM 2104 C CA . ARG B 1 125 ? 12.211 5.473 -7.543 1 46.25 125 ARG B CA 1
ATOM 2105 C C . ARG B 1 125 ? 11.828 6.902 -7.168 1 46.25 125 ARG B C 1
ATOM 2107 O O . ARG B 1 125 ? 12.531 7.555 -6.387 1 46.25 125 ARG B O 1
ATOM 2114 N N . ASP B 1 126 ? 10.852 7.395 -7.984 1 37.06 126 ASP B N 1
ATOM 2115 C CA . ASP B 1 126 ? 10.438 8.773 -7.762 1 37.06 126 ASP B CA 1
ATOM 2116 C C . ASP B 1 126 ? 9.672 8.914 -6.453 1 37.06 126 ASP B C 1
ATOM 2118 O O . ASP B 1 126 ? 9.352 10.031 -6.023 1 37.06 126 ASP B O 1
ATOM 2122 N N . LEU B 1 127 ? 9.258 7.949 -6.031 1 38 127 LEU B N 1
ATOM 2123 C CA . LEU B 1 127 ? 8.508 8.102 -4.785 1 38 127 LEU B CA 1
ATOM 2124 C C . LEU B 1 127 ? 9.398 8.664 -3.686 1 38 127 LEU B C 1
ATOM 2126 O O . LEU B 1 127 ? 9.227 9.805 -3.264 1 38 127 LEU B O 1
ATOM 2130 N N . ASP B 1 128 ? 9.852 8.375 -2.805 1 32.25 128 ASP B N 1
ATOM 2131 C CA . ASP B 1 128 ? 10.75 8.953 -1.811 1 32.25 128 ASP B CA 1
ATOM 2132 C C . ASP B 1 128 ? 12.18 9.047 -2.352 1 32.25 128 ASP B C 1
ATOM 2134 O O . ASP B 1 128 ? 12.789 8.031 -2.684 1 32.25 128 ASP B O 1
ATOM 2138 N N . GLY B 1 129 ? 13.258 9.984 -3.043 1 31.14 129 GLY B N 1
ATOM 2139 C CA . GLY B 1 129 ? 14.43 10.641 -3.605 1 31.14 129 GLY B CA 1
ATOM 2140 C C . GLY B 1 129 ? 14.281 10.953 -5.082 1 31.14 129 GLY B C 1
ATOM 2141 O O . GLY B 1 129 ? 15.281 11.086 -5.797 1 31.14 129 GLY B O 1
ATOM 2142 N N . TRP B 1 130 ? 13.242 11.172 -5.785 1 28.73 130 TRP B N 1
ATOM 2143 C CA . TRP B 1 130 ? 13.266 11.625 -7.172 1 28.73 130 TRP B CA 1
ATOM 2144 C C . TRP B 1 130 ? 14.062 12.914 -7.312 1 28.73 130 TRP B C 1
ATOM 2146 O O . TRP B 1 130 ? 13.688 13.945 -6.746 1 28.73 130 TRP B O 1
ATOM 2156 N N . PRO B 1 131 ? 15.312 12.82 -7.582 1 27.5 131 PRO B N 1
ATOM 2157 C CA . PRO B 1 131 ? 15.836 13.992 -8.281 1 27.5 131 PRO B CA 1
ATOM 2158 C C . PRO B 1 131 ? 15.234 14.172 -9.672 1 27.5 131 PRO B C 1
ATOM 2160 O O . PRO B 1 131 ? 15.289 13.25 -10.492 1 27.5 131 PRO B O 1
ATOM 2163 N N . GLY B 1 132 ? 13.961 14.414 -9.938 1 25.78 132 GLY B N 1
ATOM 2164 C CA . GLY B 1 132 ? 13.656 14.875 -11.289 1 25.78 132 GLY B CA 1
ATOM 2165 C C . GLY B 1 132 ? 14.695 15.828 -11.844 1 25.78 132 GLY B C 1
ATOM 2166 O O . GLY B 1 132 ? 15.078 16.797 -11.172 1 25.78 132 GLY B O 1
ATOM 2167 N N . ASP B 1 133 ? 15.609 15.305 -12.625 1 23.14 133 ASP B N 1
ATOM 2168 C CA . ASP B 1 133 ? 16.422 16.141 -13.508 1 23.14 133 ASP B CA 1
ATOM 2169 C C . ASP B 1 133 ? 15.531 17.016 -14.391 1 23.14 133 ASP B C 1
ATOM 2171 O O . ASP B 1 133 ? 14.852 16.516 -15.297 1 23.14 133 ASP B O 1
ATOM 2175 N N . TYR B 1 134 ? 14.57 17.844 -13.992 1 20.53 134 TYR B N 1
ATOM 2176 C CA . TYR B 1 134 ? 14.367 18.891 -14.992 1 20.53 134 TYR B CA 1
ATOM 2177 C C . TYR B 1 134 ? 15.68 19.578 -15.336 1 20.53 134 TYR B C 1
ATOM 2179 O O . TYR B 1 134 ? 16.469 19.875 -14.445 1 20.53 134 TYR B O 1
ATOM 2187 N N . ASP B 1 135 ? 16.172 19.328 -16.531 1 18.38 135 ASP B N 1
ATOM 2188 C CA . ASP B 1 135 ? 16.891 20.406 -17.203 1 18.38 135 ASP B CA 1
ATOM 2189 C C . ASP B 1 135 ? 16.062 21.688 -17.188 1 18.38 135 ASP B C 1
ATOM 2191 O O . ASP B 1 135 ? 14.844 21.656 -17.344 1 18.38 135 ASP B O 1
#

Nearest PDB structures (foldseek):
  2nzo-assembly1_A  TM=5.372E-01  e=3.970E+00  Bacillus subtilis
  2nzo-assembly1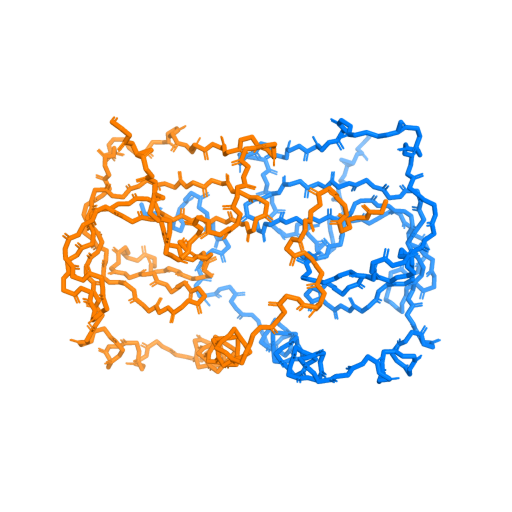_A  TM=5.375E-01  e=4.220E+00  Bacillus subtilis
  1tu2-assembly1_B  TM=3.735E-01  e=6.598E+00  Nostoc sp. PCC 7119

Secondary structure (DSSP, 8-state):
-HHHH-GGG-GGG--HHHHHHHHHHHHHHHHHTT-SHHHHHHHTTPPEEEEEEEEEETTEEEEEEEEEEETTTEEEEEE-S-EEEE-TTSSEEEESS-EEEE--BS-TT-S---EEPPGGG--GGGTTT------/-HHHH-GGG-GGG--HHHHHHHHHHHHHHHHHTT-SHHHHHHHTTPPEEEEEEEEEETTEEEEEEEEEEETTTEEEEEE-S-EEEE-TTSSEEEESS-EEEE--BSSTT-SS--EEPPGGG--GGGTSS------

Solvent-accessible surface area (backbone atoms only — not comparable to full-atom values): 14463 Å² total; per-residue (Å²): 93,65,28,77,79,37,56,80,22,28,50,86,69,54,46,72,66,55,34,50,29,41,40,51,43,25,52,50,41,52,44,42,55,76,43,69,73,67,50,59,68,55,52,73,72,30,23,37,36,28,46,30,42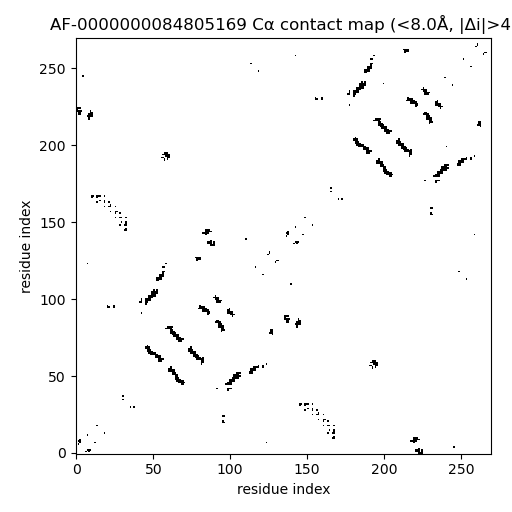,48,32,35,40,65,79,10,28,25,41,35,24,39,31,36,67,30,93,85,75,37,68,41,80,45,45,44,42,37,59,59,32,32,35,77,86,39,52,35,35,33,30,49,77,47,54,31,34,43,58,49,55,58,59,73,94,56,88,75,66,64,46,64,53,56,77,90,67,60,56,74,66,36,30,76,76,51,72,73,78,74,126,91,65,29,78,80,38,55,80,22,28,51,86,70,54,46,72,67,53,35,50,28,41,42,52,44,25,52,51,41,52,44,43,57,76,44,67,73,67,50,59,68,55,52,74,73,31,25,36,36,27,46,28,41,50,32,35,39,67,78,10,28,25,40,33,24,38,31,36,66,30,92,86,74,36,69,42,79,45,43,43,41,38,58,58,31,32,36,76,86,40,52,35,37,33,29,48,78,48,54,31,34,44,57,49,53,58,61,69,97,59,80,78,68,65,45,67,52,54,76,89,66,60,54,73,64,42,30,74,75,50,72,72,78,72,127

InterPro domains:
  IPR046574 Protein of unknown function DUF6634 [PF20339] (39-108)

Foldseek 3Di:
DVCVLPVVVDPVPDDPLLVVLQVVVVVVVVVVVPDCVCVVVQAVQAWAFEQWDWEQAPQAIWIWGWTDNDVVPHTDTAIAAHWDDADPVQQWTQHSHGIYGYDYHNCNVDDDDHHYDDSVPDDVVRHGDPPPPPD/DVCVLPVVVDPVPDDPLLVVLQVVVVVVVVVVVPDCVCVVVQAVQAWAFEQWDWEQAPQAIWIWGWTDNDVVPHTDTAIEAHWDDADPVGQWTQHSHGIYGYDYHNDNVDDDDHHYDDSVPDDVVRHGDPPPPPD

pLDDT: mean 83.89, std 22.09, range [17.95, 98.75]